Protein AF-A0A2N3PI92-F1 (afdb_monomer_lite)

Secondary structure (DSSP, 8-state):
-HHHHHTT--PPPGGGGGSS-EEEEESS-HHHHHHHHTT--S---EEEE-SS---TT--EEE---TT-HHHHHHHHHHHHHHT-TT---HHHHHHHHT--HHHHHHHHT--HHHHHHHHHHHHHH-EEEEE-SGGGGSTTHHHHHHHHHHHHHH-TTEEEEETT----------PPPPPP-PPPP--SEEEE--SS-SSSSEEEE-HHHHHHHT--TT-EEEEEETTS-EEEEEEEE-TT--TTEEEEE--GGGGTT--SEEEEEEEE--

Organism: NCBI:txid157268

Radius of gyration: 18.83 Å; chains: 1; bounding box: 45×41×54 Å

Sequence (270 aa):
MQTFFKNGGIACEKNVLDMGQDILLFGGFVESFKGVLEKLESKSNVFLLSPLHFNPYNFTQFVYEVGSEEAVIALLAYGLSCSNQSIKDKALQEFVKMLDVGYLASECNFAEEELEEIVKGYVERGLVLVVGLDLATHKNASNIAKILALLSVTLRDLKIVFLNSEVNGIPLSREEIKPLGDLKSYDGLVVYVPKESKEINVLEVSQQFCKVSKMQDGAKVKVKLESNQEVLAQMRCNVMLKGMVGILWASREVLQNSFCYQLVSLSKVA

Foldseek 3Di:
DQLLQQQVADADDLVCVQVQAAEEEDQADPVLCCVSCVPHPHPHQYEYEECWLFDPPPHNYDHWAPLLSLLVLLLLLLLLVVLDPVQPDPLSVVSNVLDPNVVSCVRGVPHPVNSVVVSVSCNVGFYEYEHEPLLCQRPCSSLSSLSNSVCRVRPPSYHYHYSDDDDDHDYDDNDDRDRDDDGDHLPAAKEFEHQDFPDAQEKEAEPVLCVRLVHDQQFFKWKQWPVRQIGTHGYHHDHSTDDRYIYHRHHPVSCVSHRRMTRIHIDGDD

pLDDT: mean 90.87, std 8.95, range [47.75, 98.0]

Structure (mmCIF, N/CA/C/O backbone):
data_AF-A0A2N3PI92-F1
#
_entry.id   AF-A0A2N3PI92-F1
#
loop_
_atom_site.group_PDB
_atom_site.id
_atom_site.type_symbol
_atom_site.label_atom_id
_atom_site.label_alt_id
_atom_site.label_comp_id
_atom_site.label_asym_id
_atom_site.label_entity_id
_atom_site.label_seq_id
_atom_site.pdbx_PDB_ins_code
_atom_site.Cartn_x
_atom_site.Cartn_y
_atom_site.Cartn_z
_atom_site.occupancy
_atom_site.B_iso_or_equiv
_atom_site.auth_seq_id
_atom_site.auth_comp_id
_atom_site.auth_asym_id
_atom_site.auth_atom_id
_atom_site.pdbx_PDB_model_num
ATOM 1 N N . MET A 1 1 ? -7.665 0.825 -12.844 1.00 74.38 1 MET A N 1
ATOM 2 C CA . MET A 1 1 ? -7.348 -0.131 -13.936 1.00 74.38 1 MET A CA 1
ATOM 3 C C . MET A 1 1 ? -7.648 0.424 -15.325 1.00 74.38 1 MET A C 1
ATOM 5 O O . MET A 1 1 ? -6.759 0.376 -16.157 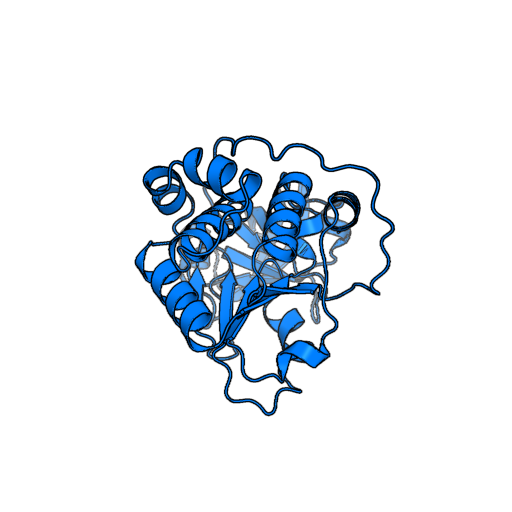1.00 74.38 1 MET A O 1
ATOM 9 N N . GLN A 1 2 ? -8.815 1.024 -15.600 1.00 85.00 2 GLN A N 1
ATOM 10 C CA . GLN A 1 2 ? -9.066 1.625 -16.927 1.00 85.00 2 GLN A CA 1
ATOM 11 C C . GLN A 1 2 ? -8.011 2.670 -17.332 1.00 85.00 2 GLN A C 1
ATOM 13 O O . GLN A 1 2 ? -7.512 2.623 -18.450 1.00 85.00 2 GLN A O 1
ATOM 18 N N . THR A 1 3 ? -7.619 3.567 -16.419 1.00 90.19 3 THR A N 1
ATOM 19 C CA . THR A 1 3 ? -6.553 4.553 -16.675 1.00 90.19 3 THR A CA 1
ATOM 20 C C . THR A 1 3 ? -5.225 3.897 -17.056 1.00 90.19 3 THR A C 1
ATOM 22 O O . THR A 1 3 ? -4.560 4.381 -17.962 1.00 90.19 3 THR A O 1
ATOM 25 N N . PHE A 1 4 ? -4.866 2.773 -16.430 1.00 92.62 4 PHE A N 1
ATOM 26 C CA . PHE A 1 4 ? -3.637 2.035 -16.740 1.00 92.62 4 PHE A CA 1
ATOM 27 C C . PHE A 1 4 ? -3.628 1.582 -18.208 1.00 92.62 4 PHE A C 1
ATOM 29 O O . PHE A 1 4 ? -2.714 1.922 -18.955 1.00 92.62 4 PHE A O 1
ATOM 36 N N . PHE A 1 5 ? -4.697 0.916 -18.659 1.00 90.19 5 PHE A N 1
ATOM 37 C CA . PHE A 1 5 ? -4.805 0.446 -20.044 1.00 90.19 5 PHE A CA 1
ATOM 38 C C . PHE A 1 5 ? -4.942 1.591 -21.057 1.00 90.19 5 PHE A C 1
ATOM 40 O O . PHE A 1 5 ? -4.335 1.537 -22.123 1.00 90.19 5 PHE A O 1
ATOM 47 N N . LYS A 1 6 ? -5.675 2.664 -20.721 1.00 89.69 6 LYS A N 1
ATOM 48 C CA . LYS A 1 6 ? -5.775 3.866 -21.574 1.00 89.69 6 LYS A CA 1
ATOM 49 C C . LYS A 1 6 ? -4.404 4.478 -21.877 1.00 89.69 6 LYS A C 1
ATOM 51 O O . LYS A 1 6 ? -4.187 4.941 -22.993 1.00 89.69 6 LYS A O 1
ATOM 56 N N . ASN A 1 7 ? -3.487 4.400 -20.912 1.00 90.75 7 ASN A N 1
ATOM 57 C CA . ASN A 1 7 ? -2.108 4.880 -21.014 1.00 90.75 7 ASN A CA 1
ATOM 58 C C . ASN A 1 7 ? -1.138 3.850 -21.626 1.00 90.75 7 ASN A C 1
ATOM 60 O O . ASN A 1 7 ? 0.074 4.052 -21.603 1.00 90.75 7 ASN A O 1
ATOM 64 N N . GLY A 1 8 ? -1.660 2.763 -22.204 1.00 90.06 8 GLY A N 1
ATOM 65 C CA . GLY A 1 8 ? -0.870 1.730 -22.873 1.00 90.06 8 GLY A CA 1
ATOM 66 C C . GLY A 1 8 ? -0.207 0.733 -21.927 1.00 90.06 8 GLY A C 1
ATOM 67 O O . GLY A 1 8 ? 0.701 0.028 -22.354 1.00 90.06 8 GLY A O 1
ATOM 68 N N . GLY A 1 9 ? -0.632 0.679 -20.663 1.00 91.81 9 GLY A N 1
ATOM 69 C CA . GLY A 1 9 ? -0.096 -0.263 -19.691 1.00 91.81 9 GLY A CA 1
ATOM 70 C C . GLY A 1 9 ? -0.316 -1.721 -20.104 1.00 91.81 9 GLY A C 1
ATOM 71 O O . GLY A 1 9 ? -1.358 -2.075 -20.662 1.00 91.81 9 GLY A O 1
ATOM 72 N N . ILE A 1 10 ? 0.667 -2.564 -19.795 1.00 91.75 10 ILE A N 1
ATOM 73 C CA . ILE A 1 10 ? 0.687 -3.990 -20.126 1.00 91.75 10 ILE A CA 1
ATOM 74 C C . ILE A 1 10 ? 0.505 -4.790 -18.836 1.00 91.75 10 ILE A C 1
ATOM 76 O O . ILE A 1 10 ? 1.352 -4.753 -17.947 1.00 91.75 10 ILE A O 1
ATOM 80 N N . ALA A 1 11 ? -0.613 -5.507 -18.728 1.00 92.12 11 ALA A N 1
ATOM 81 C CA . ALA A 1 11 ? -0.860 -6.431 -17.625 1.00 92.12 11 ALA A CA 1
ATOM 82 C C . ALA A 1 11 ? -0.574 -7.870 -18.065 1.00 92.12 11 ALA A C 1
ATOM 84 O O . ALA A 1 11 ? -0.902 -8.260 -19.186 1.00 92.12 11 ALA A O 1
ATOM 85 N N . CYS A 1 12 ? 0.006 -8.656 -17.168 1.00 91.75 12 CYS A N 1
ATOM 86 C CA . CYS A 1 12 ? 0.257 -10.076 -17.349 1.00 91.75 12 CYS A CA 1
ATOM 87 C C . CYS A 1 12 ? -0.838 -10.920 -16.692 1.00 91.75 12 CYS A C 1
ATOM 89 O O . CYS A 1 12 ? -1.491 -10.507 -15.729 1.00 91.75 12 CYS A O 1
ATOM 91 N N . GLU A 1 13 ? -0.997 -12.140 -17.194 1.00 89.31 13 GLU A N 1
ATOM 92 C CA . GLU A 1 13 ? -1.799 -13.166 -16.537 1.00 89.31 13 GLU A CA 1
ATOM 93 C C . GLU A 1 13 ? -1.085 -13.721 -15.296 1.00 89.31 13 GLU A C 1
ATOM 95 O O . GLU A 1 13 ? 0.125 -13.582 -15.127 1.00 89.31 13 GLU A O 1
ATOM 100 N N . LYS A 1 14 ? -1.838 -14.382 -14.410 1.00 87.88 14 LYS A N 1
ATOM 101 C CA . LYS A 1 14 ? -1.325 -14.895 -13.126 1.00 87.88 14 LYS A CA 1
ATOM 102 C C . LYS A 1 14 ? -0.290 -16.019 -13.275 1.00 87.88 14 LYS A C 1
ATOM 104 O O . LYS A 1 14 ? 0.453 -16.274 -12.337 1.00 87.88 14 LYS A O 1
ATOM 109 N N . ASN A 1 15 ? -0.210 -16.676 -14.431 1.00 84.38 15 ASN A N 1
ATOM 110 C CA . ASN A 1 15 ? 0.772 -17.734 -14.698 1.00 84.38 15 ASN A CA 1
ATOM 111 C C . ASN A 1 15 ? 2.231 -17.255 -14.603 1.00 84.38 15 ASN A C 1
ATOM 113 O O . ASN A 1 15 ? 3.119 -18.063 -14.356 1.00 84.38 15 ASN A O 1
ATOM 117 N N . VAL A 1 16 ? 2.493 -15.953 -14.760 1.00 86.69 16 VAL A N 1
ATOM 118 C CA . VAL A 1 16 ? 3.855 -15.409 -14.665 1.00 86.69 16 VAL A CA 1
ATOM 119 C C . VAL A 1 16 ? 4.436 -15.458 -13.252 1.00 86.69 16 VAL A C 1
ATOM 121 O O . VAL A 1 16 ? 5.638 -15.277 -13.093 1.00 86.69 16 VAL A O 1
ATOM 124 N N . LEU A 1 17 ? 3.602 -15.690 -12.235 1.00 85.94 17 LEU A N 1
ATOM 125 C CA . LEU A 1 17 ? 4.031 -15.723 -10.840 1.00 85.94 17 LEU A CA 1
ATOM 126 C C . LEU A 1 17 ? 4.917 -16.930 -10.516 1.00 85.94 17 LEU A C 1
ATOM 128 O O . LEU A 1 17 ? 5.757 -16.830 -9.633 1.00 85.94 17 LEU A O 1
ATOM 132 N N . ASP A 1 18 ? 4.773 -18.033 -11.251 1.00 82.31 18 ASP A N 1
ATOM 133 C CA . ASP A 1 18 ? 5.538 -19.270 -11.028 1.00 82.31 18 ASP A CA 1
ATOM 134 C C . ASP A 1 18 ? 6.835 -19.321 -11.865 1.00 82.31 18 ASP A C 1
ATOM 136 O O . ASP A 1 18 ? 7.479 -20.353 -12.024 1.00 82.31 18 ASP A O 1
ATOM 140 N N . MET A 1 19 ? 7.246 -18.181 -12.434 1.00 84.62 19 MET A N 1
ATOM 141 C CA . MET A 1 19 ? 8.449 -18.072 -13.270 1.00 84.62 19 MET A CA 1
ATOM 142 C C . MET A 1 19 ? 9.742 -17.850 -12.465 1.00 84.62 19 MET A C 1
ATOM 144 O O . MET A 1 19 ? 10.774 -17.530 -13.052 1.00 84.62 19 MET A O 1
ATOM 148 N N . GLY A 1 20 ? 9.705 -17.991 -11.134 1.00 86.00 20 GLY A N 1
ATOM 149 C CA . GLY A 1 20 ? 10.883 -17.885 -10.258 1.00 86.00 20 GLY A CA 1
ATOM 150 C C . GLY A 1 20 ? 11.406 -16.465 -10.009 1.00 86.00 20 GLY A C 1
ATOM 151 O O . GLY A 1 20 ? 12.486 -16.307 -9.443 1.00 86.00 20 GLY A O 1
ATOM 152 N N . GLN A 1 21 ? 10.655 -15.443 -10.420 1.00 93.25 21 GLN A N 1
ATOM 153 C CA . GLN A 1 21 ? 10.936 -14.037 -10.117 1.00 93.25 21 GLN A CA 1
ATOM 154 C C . GLN A 1 21 ? 10.500 -13.705 -8.686 1.00 93.25 21 GLN A C 1
ATOM 156 O O . GLN A 1 21 ? 9.625 -14.384 -8.140 1.00 93.25 21 GLN A O 1
ATOM 161 N N . ASP A 1 22 ? 11.051 -12.645 -8.097 1.00 95.19 22 ASP A N 1
ATOM 162 C CA . ASP A 1 22 ? 10.563 -12.163 -6.802 1.00 95.19 22 ASP A CA 1
ATOM 163 C C . ASP A 1 22 ? 9.175 -11.515 -6.972 1.00 95.19 22 ASP A C 1
ATOM 165 O O . ASP A 1 22 ? 8.812 -11.039 -8.053 1.00 95.19 22 ASP A O 1
ATOM 169 N N . ILE A 1 23 ? 8.365 -11.527 -5.915 1.00 96.00 23 ILE A N 1
ATOM 170 C CA . ILE A 1 23 ? 6.969 -11.084 -5.951 1.00 96.00 23 ILE A CA 1
ATOM 171 C C . ILE A 1 23 ? 6.785 -9.914 -4.994 1.00 96.00 23 ILE A C 1
ATOM 173 O O . ILE A 1 23 ? 7.138 -10.003 -3.823 1.00 96.00 23 ILE A O 1
ATOM 177 N N . LEU A 1 24 ? 6.177 -8.837 -5.483 1.00 97.44 24 LEU A N 1
ATOM 178 C CA . LEU A 1 24 ? 5.826 -7.658 -4.700 1.00 97.44 24 LEU A CA 1
ATOM 179 C C . LEU A 1 24 ? 4.307 -7.515 -4.637 1.00 97.44 24 LEU A C 1
ATOM 181 O O . LEU A 1 24 ? 3.653 -7.355 -5.665 1.00 97.44 24 LEU A O 1
ATOM 185 N N . LEU A 1 25 ? 3.738 -7.563 -3.438 1.00 96.81 25 LEU A N 1
ATOM 186 C CA . LEU A 1 25 ? 2.307 -7.391 -3.196 1.00 96.81 25 LEU A CA 1
ATOM 187 C C . LEU A 1 25 ? 2.030 -5.946 -2.790 1.00 96.81 25 LEU A C 1
ATOM 189 O O . LEU A 1 25 ? 2.670 -5.439 -1.870 1.00 96.81 25 LEU A O 1
ATOM 193 N N . PHE A 1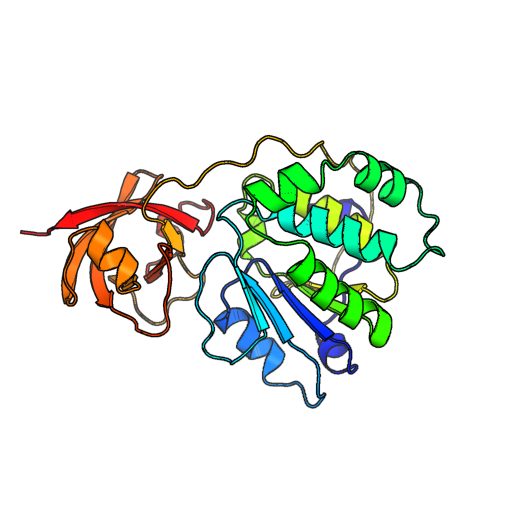 26 ? 1.066 -5.293 -3.441 1.00 96.81 26 PHE A N 1
ATOM 194 C CA . PHE A 1 26 ? 0.792 -3.877 -3.199 1.00 96.81 26 PHE A CA 1
ATOM 195 C C . PHE A 1 26 ? -0.690 -3.521 -3.345 1.00 96.81 26 PHE A C 1
ATOM 197 O O . PHE A 1 26 ? -1.348 -3.934 -4.301 1.00 96.81 26 PHE A O 1
ATOM 204 N N . GLY A 1 27 ? -1.220 -2.704 -2.428 1.00 93.19 27 GLY A N 1
ATOM 205 C CA . GLY A 1 27 ? -2.530 -2.067 -2.594 1.00 93.19 27 GLY A CA 1
ATOM 206 C C . GLY A 1 27 ? -3.744 -2.996 -2.464 1.00 93.19 27 GLY A C 1
ATOM 207 O O . GLY A 1 27 ? -4.738 -2.835 -3.179 1.00 93.19 27 GLY A O 1
ATOM 208 N N . GLY A 1 28 ? -3.660 -3.993 -1.583 1.00 92.00 28 GLY A N 1
ATOM 209 C CA . GLY A 1 28 ? -4.742 -4.928 -1.275 1.00 92.00 28 GLY A CA 1
ATOM 210 C C . GLY A 1 28 ? -4.573 -5.576 0.098 1.00 92.00 28 GLY A C 1
ATOM 211 O O . GLY A 1 28 ? -3.523 -5.444 0.725 1.00 92.00 28 GLY A O 1
ATOM 212 N N . PHE A 1 29 ? -5.594 -6.307 0.549 1.00 93.25 29 PHE A N 1
ATOM 213 C CA . PHE A 1 29 ? -5.509 -7.094 1.779 1.00 93.25 29 PHE A CA 1
ATOM 214 C C . PHE A 1 29 ? -4.603 -8.315 1.603 1.00 93.25 29 PHE A C 1
ATOM 216 O O . PHE A 1 29 ? -4.682 -8.994 0.575 1.00 93.25 29 PHE A O 1
ATOM 223 N N . VAL A 1 30 ? -3.800 -8.650 2.616 1.00 92.06 30 VAL A N 1
ATOM 224 C CA . VAL A 1 30 ? -2.816 -9.740 2.519 1.00 92.06 30 VAL A CA 1
ATOM 225 C C . VAL A 1 30 ? -3.467 -11.096 2.193 1.00 92.06 30 VAL A C 1
ATOM 227 O O . VAL A 1 30 ? -2.992 -11.831 1.326 1.00 92.06 30 VAL A O 1
ATOM 230 N N . GLU A 1 31 ? -4.633 -11.387 2.766 1.00 90.06 31 GLU A N 1
ATOM 231 C CA . GLU A 1 31 ? -5.443 -12.576 2.479 1.00 90.06 31 GLU A CA 1
ATOM 232 C C . GLU A 1 31 ? -5.914 -12.643 1.024 1.00 90.06 31 GLU A C 1
ATOM 234 O O . GLU A 1 31 ? -6.063 -13.736 0.478 1.00 90.06 31 GLU A O 1
ATOM 239 N N . SER A 1 32 ? -6.144 -11.494 0.380 1.00 88.88 32 SER A N 1
ATOM 240 C CA . SER A 1 32 ? -6.588 -11.452 -1.020 1.00 88.88 32 SER A CA 1
ATOM 241 C C . SER A 1 32 ? -5.487 -11.905 -1.981 1.00 88.88 32 SER A C 1
ATOM 243 O O . SER A 1 32 ? -5.783 -12.429 -3.054 1.00 88.88 32 SER A O 1
ATOM 245 N N . PHE A 1 33 ? -4.217 -11.749 -1.596 1.00 89.31 33 PHE A N 1
ATOM 246 C CA . PHE A 1 33 ? -3.087 -12.269 -2.366 1.00 89.31 33 PHE A CA 1
ATOM 247 C C . PHE A 1 33 ? -2.866 -13.762 -2.128 1.00 89.31 33 PHE A C 1
ATOM 249 O O . PHE A 1 33 ? -2.381 -14.456 -3.021 1.00 89.31 33 PHE A O 1
ATOM 256 N N . LYS A 1 34 ? -3.270 -14.284 -0.964 1.00 81.06 34 LYS A N 1
ATOM 257 C CA . LYS A 1 34 ? -3.044 -15.680 -0.576 1.00 81.06 34 LYS A CA 1
ATOM 258 C C . LYS A 1 34 ? -3.523 -16.671 -1.639 1.00 81.06 34 LYS A C 1
ATOM 260 O O . LYS A 1 34 ? -2.753 -17.524 -2.060 1.00 81.06 34 LYS A O 1
ATOM 265 N N . GLY A 1 35 ? -4.748 -16.510 -2.146 1.00 75.88 35 GLY A N 1
ATOM 266 C CA . GLY A 1 35 ? -5.308 -17.421 -3.156 1.00 75.88 35 GLY A CA 1
ATOM 267 C C . GLY A 1 35 ? -4.564 -17.411 -4.500 1.00 75.88 35 GLY A C 1
ATOM 268 O O . GLY A 1 35 ? -4.704 -18.338 -5.297 1.00 75.88 35 GLY A O 1
ATOM 269 N N . VAL A 1 36 ? -3.772 -16.366 -4.759 1.00 79.19 36 VAL A N 1
ATOM 270 C CA . VAL A 1 36 ? -2.905 -16.258 -5.936 1.00 79.19 36 VAL A CA 1
ATOM 271 C C . VAL A 1 36 ? -1.524 -16.873 -5.668 1.00 79.19 36 VAL A C 1
ATOM 273 O O . VAL A 1 36 ? -0.956 -17.472 -6.575 1.00 79.19 36 VAL A O 1
ATOM 276 N N . LEU A 1 37 ? -1.022 -16.788 -4.432 1.00 83.94 37 LEU A N 1
ATOM 277 C CA . LEU A 1 37 ? 0.294 -17.301 -4.033 1.00 83.94 37 LEU A CA 1
ATOM 278 C C . LEU A 1 37 ? 0.305 -18.781 -3.620 1.00 83.94 37 LEU A C 1
ATOM 280 O O . LEU A 1 37 ? 1.326 -19.438 -3.762 1.00 83.94 37 LEU A O 1
ATOM 284 N N . GLU A 1 38 ? -0.813 -19.335 -3.140 1.00 76.88 38 GLU A N 1
ATOM 285 C CA . GLU A 1 38 ? -0.917 -20.746 -2.707 1.00 76.88 38 GLU A CA 1
ATOM 286 C C . GLU A 1 38 ? -0.588 -21.764 -3.810 1.00 76.88 38 GLU A C 1
ATOM 288 O O . GLU A 1 38 ? -0.367 -22.936 -3.521 1.00 76.88 38 GLU A O 1
ATOM 293 N N . LYS A 1 39 ? -0.582 -21.326 -5.070 1.00 69.12 39 LYS A N 1
ATOM 294 C CA . LYS A 1 39 ? -0.343 -22.165 -6.248 1.00 69.12 39 LYS A CA 1
ATOM 295 C C . LYS A 1 39 ? 1.097 -22.107 -6.758 1.00 69.12 39 LYS A C 1
ATOM 297 O O . LYS A 1 39 ? 1.360 -22.667 -7.814 1.00 69.12 39 LYS A O 1
ATOM 302 N N . LEU A 1 40 ? 1.984 -21.394 -6.065 1.00 74.56 40 LEU A N 1
ATOM 303 C CA . LEU A 1 40 ? 3.372 -21.241 -6.485 1.00 74.56 40 LEU A CA 1
ATOM 304 C C . LEU A 1 40 ? 4.204 -22.429 -6.022 1.00 74.56 40 LEU A C 1
ATOM 306 O O . LEU A 1 40 ? 4.215 -22.770 -4.839 1.00 74.56 40 LEU A O 1
ATOM 310 N N . GLU A 1 41 ? 4.917 -23.033 -6.964 1.00 66.25 41 GLU A N 1
ATOM 311 C CA . GLU A 1 41 ? 5.900 -24.080 -6.700 1.00 66.25 41 GLU A CA 1
ATOM 312 C C . GLU A 1 41 ? 7.313 -23.477 -6.595 1.00 66.25 41 GLU A C 1
ATOM 314 O O . GLU A 1 41 ? 8.198 -24.047 -5.946 1.00 66.25 41 GLU A O 1
ATOM 319 N N . SER A 1 42 ? 7.534 -22.296 -7.190 1.00 67.69 42 SER A N 1
ATOM 320 C CA . SER A 1 42 ? 8.821 -21.600 -7.180 1.00 67.69 42 SER A CA 1
ATOM 321 C C . SER A 1 42 ? 9.206 -21.005 -5.816 1.00 67.69 42 SER A C 1
ATOM 323 O O . SER A 1 42 ? 8.390 -20.447 -5.082 1.00 67.69 42 SER A O 1
ATOM 325 N N . LYS A 1 43 ? 10.508 -21.044 -5.491 1.00 74.50 43 LYS A N 1
ATOM 326 C CA . LYS A 1 43 ? 11.101 -20.382 -4.310 1.00 74.50 43 LYS A CA 1
ATOM 327 C C . LYS A 1 43 ? 11.296 -18.877 -4.537 1.00 74.50 43 LYS A C 1
ATOM 329 O O . LYS A 1 43 ? 12.423 -18.388 -4.513 1.00 74.50 43 LYS A O 1
ATOM 334 N N . SER A 1 44 ? 10.213 -18.162 -4.801 1.00 83.69 44 SER A N 1
ATOM 335 C CA . SER A 1 44 ? 10.236 -16.706 -4.948 1.00 83.69 44 SER A CA 1
ATOM 336 C C . SER A 1 44 ? 10.292 -16.026 -3.582 1.00 83.69 44 SER A C 1
ATOM 338 O O . SER A 1 44 ? 9.589 -16.448 -2.660 1.00 83.69 44 SER A O 1
ATOM 340 N N . ASN A 1 45 ? 11.073 -14.949 -3.443 1.00 92.12 45 ASN A N 1
ATOM 341 C CA . ASN A 1 45 ? 10.886 -14.067 -2.292 1.00 92.12 45 ASN A CA 1
ATOM 342 C C . ASN A 1 45 ? 9.572 -13.308 -2.467 1.00 92.12 45 ASN A C 1
ATOM 344 O O . ASN A 1 45 ? 9.241 -12.879 -3.574 1.00 92.12 45 ASN A O 1
ATOM 348 N N . VAL A 1 46 ? 8.832 -13.139 -1.373 1.00 94.56 46 VAL A N 1
ATOM 349 C CA . VAL A 1 46 ? 7.567 -12.405 -1.375 1.00 94.56 46 VAL A CA 1
ATOM 350 C C . VAL A 1 46 ? 7.696 -11.204 -0.455 1.00 94.56 46 VAL A C 1
ATOM 352 O O . VAL A 1 46 ? 7.870 -11.347 0.757 1.00 94.56 46 VAL A O 1
ATOM 355 N N . PHE A 1 47 ? 7.577 -10.028 -1.056 1.00 96.69 47 PHE A N 1
ATOM 356 C CA . PHE A 1 47 ? 7.543 -8.740 -0.390 1.00 96.69 47 PHE A CA 1
ATOM 357 C C . PHE A 1 47 ? 6.096 -8.258 -0.267 1.00 96.69 47 PHE A C 1
ATOM 359 O O . PHE A 1 47 ? 5.319 -8.339 -1.221 1.00 96.69 47 PHE A O 1
ATOM 366 N N . LEU A 1 48 ? 5.730 -7.725 0.895 1.00 96.94 48 LEU A N 1
ATOM 367 C CA . LEU A 1 48 ? 4.428 -7.120 1.159 1.00 96.94 48 LEU A CA 1
ATOM 368 C C . LEU A 1 48 ? 4.606 -5.632 1.460 1.00 96.94 48 LEU A C 1
ATOM 370 O O . LEU A 1 48 ? 5.124 -5.279 2.515 1.00 96.94 48 LEU A O 1
ATOM 374 N N . LEU A 1 49 ? 4.116 -4.774 0.566 1.00 97.50 49 LEU A N 1
ATOM 375 C CA . LEU A 1 49 ? 3.972 -3.341 0.814 1.00 97.50 49 LEU A CA 1
ATOM 376 C C . LEU A 1 49 ? 2.555 -3.072 1.311 1.00 97.50 49 LEU A C 1
ATOM 378 O O . LEU A 1 49 ? 1.587 -3.196 0.554 1.00 97.50 49 LEU A O 1
ATOM 382 N N . SER A 1 50 ? 2.425 -2.705 2.585 1.00 96.38 50 SER A N 1
ATOM 383 C CA . SER A 1 50 ? 1.120 -2.440 3.198 1.00 96.38 50 SER A CA 1
ATOM 384 C C . SER A 1 50 ? 1.229 -1.481 4.390 1.00 96.38 50 SER A C 1
ATOM 386 O O . SER A 1 50 ? 2.050 -1.745 5.269 1.00 96.38 50 SER A O 1
ATOM 388 N N . PRO A 1 51 ? 0.348 -0.465 4.512 1.00 96.25 51 PRO A N 1
ATOM 389 C CA . PRO A 1 51 ? 0.244 0.361 5.717 1.00 96.25 51 PRO A CA 1
ATOM 390 C C . PRO A 1 51 ? -0.220 -0.428 6.939 1.00 96.25 51 PRO A C 1
ATOM 392 O O . PRO A 1 51 ? 0.121 -0.128 8.082 1.00 96.25 51 PRO A O 1
ATOM 395 N N . LEU A 1 52 ? -1.034 -1.460 6.710 1.00 96.69 52 LEU A N 1
ATOM 396 C CA . LEU A 1 52 ? -1.481 -2.353 7.761 1.00 96.69 52 LEU A CA 1
ATOM 397 C C . LEU A 1 52 ? -0.333 -3.294 8.139 1.00 96.69 52 LEU A C 1
ATOM 399 O O . LEU A 1 52 ? -0.010 -4.206 7.374 1.00 96.69 52 LEU A O 1
ATOM 403 N N . HIS A 1 53 ? 0.238 -3.114 9.333 1.00 96.31 53 HIS A N 1
ATOM 404 C CA . HIS A 1 53 ? 1.252 -4.009 9.901 1.00 96.31 53 HIS A CA 1
ATOM 405 C C . HIS A 1 53 ? 0.605 -5.320 10.378 1.00 96.31 53 HIS A C 1
ATOM 407 O O . HIS A 1 53 ? 0.385 -5.547 11.572 1.00 96.31 53 HIS A O 1
ATOM 413 N N . PHE A 1 54 ? 0.275 -6.163 9.403 1.00 95.56 54 PHE A N 1
ATOM 414 C CA . PHE A 1 54 ? -0.359 -7.459 9.554 1.00 95.56 54 PHE A CA 1
ATOM 415 C C . PHE A 1 54 ? 0.159 -8.415 8.480 1.00 95.56 54 PHE A C 1
ATOM 417 O O . PHE A 1 54 ? -0.045 -8.193 7.286 1.00 95.56 54 PHE A O 1
ATOM 424 N N . ASN A 1 55 ? 0.811 -9.491 8.909 1.00 93.19 55 ASN A N 1
ATOM 425 C CA . ASN A 1 55 ? 1.414 -10.457 8.002 1.00 93.19 55 ASN A CA 1
ATOM 426 C C . ASN A 1 55 ? 1.348 -11.870 8.598 1.00 93.19 55 ASN A C 1
ATOM 428 O O . ASN A 1 55 ? 2.258 -12.289 9.316 1.00 93.19 55 ASN A O 1
ATOM 432 N N . PRO A 1 56 ? 0.273 -12.619 8.310 1.00 91.38 56 PRO A N 1
ATOM 433 C CA . PRO A 1 56 ? 0.111 -13.985 8.794 1.00 91.38 56 PRO A CA 1
ATOM 434 C C . PRO A 1 56 ? 0.889 -15.028 7.967 1.00 91.38 56 PRO A C 1
ATOM 436 O O . PRO A 1 56 ? 0.829 -16.212 8.294 1.00 91.38 56 PRO A O 1
ATOM 439 N N . TYR A 1 57 ? 1.595 -14.630 6.898 1.00 89.44 57 TYR A N 1
ATOM 440 C CA . TYR A 1 57 ? 2.211 -15.548 5.923 1.00 89.44 57 TYR A CA 1
ATOM 441 C C . TYR A 1 57 ? 3.742 -15.476 5.865 1.00 89.44 57 TYR A C 1
ATOM 443 O O . TYR A 1 57 ? 4.347 -16.067 4.975 1.00 89.44 57 TYR A O 1
ATOM 451 N N . ASN A 1 58 ? 4.373 -14.801 6.832 1.00 84.88 58 ASN A N 1
ATOM 452 C CA . ASN A 1 58 ? 5.830 -14.679 6.950 1.00 84.88 58 ASN A CA 1
ATOM 453 C C . ASN A 1 58 ? 6.513 -14.114 5.686 1.00 84.88 58 ASN A C 1
ATOM 455 O O . ASN A 1 58 ? 7.627 -14.503 5.344 1.00 84.88 58 ASN A O 1
ATOM 459 N N . PHE A 1 59 ? 5.836 -13.205 4.980 1.00 93.19 59 PHE A N 1
ATOM 460 C CA . PHE A 1 59 ? 6.445 -12.416 3.904 1.00 93.19 59 PHE A CA 1
ATOM 461 C C . PHE A 1 59 ? 7.439 -11.397 4.476 1.00 93.19 59 PHE A C 1
ATOM 463 O O . PHE A 1 59 ? 7.328 -11.023 5.646 1.00 93.19 59 PHE A O 1
ATOM 470 N N . THR A 1 60 ? 8.356 -10.879 3.664 1.00 95.88 60 THR A N 1
ATOM 471 C CA . THR A 1 60 ? 9.105 -9.678 4.054 1.00 95.88 60 THR A CA 1
ATOM 472 C C . THR A 1 60 ? 8.164 -8.486 3.918 1.00 95.88 60 THR A C 1
ATOM 474 O O . THR A 1 60 ? 7.768 -8.130 2.810 1.00 95.88 60 THR A O 1
ATOM 477 N N . GLN A 1 61 ? 7.724 -7.912 5.036 1.00 96.69 61 GLN A N 1
ATOM 478 C CA . GLN A 1 61 ? 6.786 -6.791 5.025 1.00 96.69 61 GLN A CA 1
ATOM 479 C C . GLN A 1 61 ? 7.520 -5.467 5.229 1.00 96.69 61 GLN A C 1
ATOM 481 O O . GLN A 1 61 ? 8.211 -5.316 6.234 1.00 96.69 61 GLN A O 1
ATOM 486 N N . PHE A 1 62 ? 7.254 -4.498 4.353 1.00 97.69 62 PHE A N 1
ATOM 487 C CA . PHE A 1 62 ? 7.610 -3.095 4.560 1.00 97.69 62 PHE A CA 1
ATOM 488 C C . PHE A 1 62 ? 6.334 -2.277 4.769 1.00 97.69 62 PHE A C 1
ATOM 490 O O . PHE A 1 62 ? 5.343 -2.427 4.039 1.00 97.69 62 PHE A O 1
ATOM 497 N N . VAL A 1 63 ? 6.335 -1.469 5.827 1.00 96.75 63 VAL A N 1
ATOM 498 C CA . VAL A 1 63 ? 5.156 -0.732 6.291 1.00 96.75 63 VAL A CA 1
ATOM 499 C C . VAL A 1 63 ? 5.352 0.743 6.007 1.00 96.75 63 VAL A C 1
ATOM 501 O O . VAL A 1 63 ? 6.277 1.347 6.533 1.00 96.75 63 VAL A O 1
ATOM 504 N N . TYR A 1 64 ? 4.436 1.309 5.231 1.00 96.44 64 TYR A N 1
ATOM 505 C CA . TYR A 1 64 ? 4.459 2.706 4.812 1.00 96.44 64 TYR A CA 1
ATOM 506 C C . TYR A 1 64 ? 3.230 3.466 5.343 1.00 96.44 64 TYR A C 1
ATOM 508 O O . TYR A 1 64 ? 2.269 2.865 5.827 1.00 96.44 64 TYR A O 1
ATOM 516 N N . GLU A 1 65 ? 3.241 4.792 5.257 1.00 95.75 65 GLU A N 1
ATOM 517 C CA . GLU A 1 65 ? 2.186 5.663 5.780 1.00 95.75 65 GLU A CA 1
ATOM 518 C C . GLU A 1 65 ? 0.872 5.514 4.997 1.00 95.75 65 GLU A C 1
ATOM 520 O O . GLU A 1 65 ? 0.847 5.409 3.767 1.00 95.75 65 GLU A O 1
ATOM 525 N N . VAL A 1 66 ? -0.262 5.534 5.692 1.00 96.06 66 VAL A N 1
ATOM 526 C CA . VAL A 1 66 ? -1.574 5.364 5.054 1.00 96.06 66 VAL A CA 1
ATOM 527 C C . VAL A 1 66 ? -1.825 6.478 4.031 1.00 96.06 66 VAL A C 1
ATOM 529 O O . VAL A 1 66 ? -1.641 7.655 4.318 1.00 96.06 66 VAL A O 1
ATOM 532 N N . GLY A 1 67 ? -2.304 6.131 2.832 1.00 94.81 67 GLY A N 1
ATOM 533 C CA . GLY A 1 67 ? -2.634 7.125 1.804 1.00 94.81 67 GLY A CA 1
ATOM 534 C C . GLY A 1 67 ? -1.431 7.633 1.000 1.00 94.81 67 GLY A C 1
ATOM 535 O O . GLY A 1 67 ? -1.587 8.535 0.168 1.00 94.81 67 GLY A O 1
ATOM 536 N N . SER A 1 68 ? -0.239 7.077 1.240 1.00 96.38 68 SER A N 1
ATOM 537 C CA . SER A 1 68 ? 0.996 7.404 0.521 1.00 96.38 68 SER A CA 1
ATOM 538 C C . SER A 1 68 ? 1.317 6.437 -0.629 1.00 96.38 68 SER A C 1
ATOM 540 O O . SER A 1 68 ? 2.413 6.466 -1.184 1.00 96.38 68 SER A O 1
ATOM 542 N N . GLU A 1 69 ? 0.345 5.630 -1.075 1.00 97.00 69 GLU A N 1
ATOM 543 C CA . GLU A 1 69 ? 0.492 4.645 -2.160 1.00 97.00 69 GLU A CA 1
ATOM 544 C C . GLU A 1 69 ? 1.125 5.228 -3.437 1.00 97.00 69 GLU A C 1
ATOM 546 O O . GLU A 1 69 ? 1.868 4.552 -4.147 1.00 97.00 69 GLU A O 1
ATOM 551 N N . GLU A 1 70 ? 0.821 6.487 -3.750 1.00 97.25 70 GLU A N 1
ATOM 552 C CA . GLU A 1 70 ? 1.405 7.194 -4.890 1.00 97.25 70 GLU A CA 1
ATOM 553 C C . GLU A 1 70 ? 2.902 7.484 -4.714 1.00 97.25 70 GLU A C 1
ATOM 555 O O . GLU A 1 70 ? 3.664 7.316 -5.666 1.00 97.25 70 GLU A O 1
ATOM 560 N N . ALA A 1 71 ? 3.333 7.873 -3.511 1.00 97.38 71 ALA A N 1
ATOM 561 C CA . ALA A 1 71 ? 4.748 8.064 -3.201 1.00 97.38 71 ALA A CA 1
ATOM 562 C C . ALA A 1 71 ? 5.499 6.735 -3.245 1.00 97.38 71 ALA A C 1
ATOM 564 O O . ALA A 1 71 ? 6.540 6.654 -3.887 1.00 97.38 71 ALA A O 1
ATOM 565 N N . VAL A 1 72 ? 4.928 5.674 -2.670 1.00 97.88 72 VAL A N 1
ATOM 566 C CA . VAL A 1 72 ? 5.527 4.332 -2.688 1.00 97.88 72 VAL A CA 1
ATOM 567 C C . VAL A 1 72 ? 5.769 3.847 -4.118 1.00 97.88 72 VAL A C 1
ATOM 569 O O . VAL A 1 72 ? 6.869 3.399 -4.441 1.00 97.88 72 VAL A O 1
ATOM 572 N N . ILE A 1 73 ? 4.785 3.975 -5.019 1.00 98.00 73 ILE A N 1
ATOM 573 C CA . ILE A 1 73 ? 4.981 3.544 -6.412 1.00 98.00 73 ILE A CA 1
ATOM 574 C C . ILE A 1 73 ? 5.950 4.455 -7.184 1.00 98.00 73 ILE A C 1
ATOM 576 O O . ILE A 1 73 ? 6.635 3.985 -8.092 1.00 98.00 73 ILE A O 1
ATOM 580 N N . ALA A 1 74 ? 6.043 5.739 -6.827 1.00 97.75 74 ALA A N 1
ATOM 581 C CA . ALA A 1 74 ? 7.015 6.663 -7.407 1.00 97.75 74 ALA A CA 1
ATOM 582 C C . ALA A 1 74 ? 8.451 6.363 -6.940 1.00 97.75 74 ALA A C 1
ATOM 584 O O . ALA A 1 74 ? 9.367 6.353 -7.759 1.00 97.75 74 ALA A O 1
ATOM 585 N N . LEU A 1 75 ? 8.645 6.039 -5.660 1.00 98.00 75 LEU A N 1
ATOM 586 C CA . LEU A 1 75 ? 9.926 5.578 -5.120 1.00 98.00 75 LEU A CA 1
ATOM 587 C C . LEU A 1 75 ? 10.339 4.243 -5.745 1.00 98.00 75 LEU A C 1
ATOM 589 O O . LEU A 1 75 ? 11.490 4.082 -6.147 1.00 98.00 75 LEU A O 1
ATOM 593 N N . LEU A 1 76 ? 9.391 3.321 -5.944 1.00 97.94 76 LEU A N 1
ATOM 594 C CA . LEU A 1 76 ? 9.653 2.093 -6.693 1.00 97.94 76 LEU A CA 1
ATOM 595 C C . LEU A 1 76 ? 10.079 2.400 -8.138 1.00 97.94 76 LEU A C 1
ATOM 597 O O . LEU A 1 76 ? 11.046 1.822 -8.630 1.00 97.94 76 LEU A O 1
ATOM 601 N N . ALA A 1 77 ? 9.404 3.336 -8.815 1.00 97.00 77 ALA A N 1
ATOM 602 C CA . ALA A 1 77 ? 9.794 3.774 -10.154 1.00 97.00 77 ALA A CA 1
ATOM 603 C C . ALA A 1 77 ? 11.226 4.326 -10.184 1.00 97.00 77 ALA A C 1
ATOM 605 O O . ALA A 1 77 ? 11.999 3.960 -11.070 1.00 97.00 77 ALA A O 1
ATOM 606 N N . TYR A 1 78 ? 11.587 5.155 -9.201 1.00 96.69 78 TYR A N 1
ATOM 607 C CA . TYR A 1 78 ? 12.942 5.667 -9.025 1.00 96.69 78 TYR A CA 1
ATOM 608 C C . TYR A 1 78 ? 13.953 4.523 -8.867 1.00 96.69 78 TYR A C 1
ATOM 610 O O . TYR A 1 78 ? 14.831 4.374 -9.720 1.00 96.69 78 TYR A O 1
ATOM 618 N N . GLY A 1 79 ? 13.785 3.664 -7.856 1.00 96.31 79 GLY A N 1
ATOM 619 C CA . GLY A 1 79 ? 14.734 2.590 -7.548 1.00 96.31 79 GLY A CA 1
ATOM 620 C C . GLY A 1 79 ? 14.941 1.615 -8.710 1.00 96.31 79 GLY A C 1
ATOM 621 O O . GLY A 1 79 ? 16.077 1.313 -9.083 1.00 96.31 79 GLY A O 1
ATOM 622 N N . LEU A 1 80 ? 13.852 1.175 -9.350 1.00 95.50 80 LEU A N 1
ATOM 623 C CA . LEU A 1 80 ? 13.921 0.263 -10.496 1.00 95.50 80 LEU A CA 1
ATOM 624 C C . LEU A 1 80 ? 14.522 0.920 -11.749 1.00 95.50 80 LEU A C 1
ATOM 626 O O . LEU A 1 80 ? 15.132 0.235 -12.568 1.00 95.50 80 LEU A O 1
ATOM 630 N N . SER A 1 81 ? 14.357 2.235 -11.925 1.00 93.31 81 SER A N 1
ATOM 631 C CA . SER A 1 81 ? 14.964 2.957 -13.051 1.00 93.31 81 SER A CA 1
ATOM 632 C C . SER A 1 81 ? 16.476 3.125 -12.886 1.00 93.31 81 SER A C 1
ATOM 634 O O . SER A 1 81 ? 17.226 2.964 -13.849 1.00 93.31 81 SER A O 1
ATOM 636 N N . CYS A 1 82 ? 16.933 3.392 -11.660 1.00 90.19 82 CYS A N 1
ATOM 637 C CA . CYS A 1 82 ? 18.343 3.594 -11.337 1.00 90.19 82 CYS A CA 1
ATOM 638 C C . CYS A 1 82 ? 19.156 2.294 -11.408 1.00 90.19 82 CYS A C 1
ATOM 640 O O . CYS A 1 82 ? 20.360 2.334 -11.667 1.00 90.19 82 CYS A O 1
ATOM 642 N N . SER A 1 83 ? 18.511 1.140 -11.223 1.00 87.31 83 SER A N 1
ATOM 643 C CA . SER A 1 83 ? 19.178 -0.164 -11.186 1.00 87.31 83 SER A CA 1
ATOM 644 C C . SER A 1 83 ? 19.608 -0.699 -12.556 1.00 87.31 83 SER A C 1
ATOM 646 O O . SER A 1 83 ? 20.438 -1.605 -12.630 1.00 87.31 83 SER A O 1
ATOM 648 N N . ASN A 1 84 ? 19.104 -0.125 -13.655 1.00 79.44 84 ASN A N 1
ATOM 649 C CA . ASN A 1 84 ? 19.474 -0.531 -15.008 1.00 79.44 84 ASN A CA 1
ATOM 650 C C . ASN A 1 84 ? 19.779 0.675 -15.911 1.00 79.44 84 ASN A C 1
ATOM 652 O O . ASN A 1 84 ? 18.905 1.248 -16.561 1.00 79.44 84 ASN A O 1
ATOM 656 N N . GLN A 1 85 ? 21.072 0.988 -16.039 1.00 72.75 85 GLN A N 1
ATOM 657 C CA . GLN A 1 85 ? 21.589 2.088 -16.870 1.00 72.75 85 GLN A CA 1
ATOM 658 C C . GLN A 1 85 ? 21.261 1.957 -18.371 1.00 72.75 85 GLN A C 1
ATOM 660 O O . GLN A 1 85 ? 21.437 2.909 -19.133 1.00 72.75 85 GLN A O 1
ATOM 665 N N . SER A 1 86 ? 20.780 0.793 -18.820 1.00 78.38 86 SER A N 1
ATOM 666 C CA . SER A 1 86 ? 20.359 0.578 -20.209 1.00 78.38 86 SER A CA 1
ATOM 667 C C . SER A 1 86 ? 18.970 1.150 -20.505 1.00 78.38 86 SER A C 1
ATOM 669 O O . SER A 1 86 ? 18.597 1.260 -21.676 1.00 78.38 86 SER A O 1
ATOM 671 N N . ILE A 1 87 ? 18.199 1.525 -19.478 1.00 82.19 87 ILE A N 1
ATOM 672 C CA . ILE A 1 87 ? 16.877 2.133 -19.638 1.00 82.19 87 ILE A CA 1
ATOM 673 C C . ILE A 1 87 ? 17.038 3.555 -20.191 1.00 82.19 87 ILE A C 1
ATOM 675 O O . ILE A 1 87 ? 17.507 4.470 -19.515 1.00 82.19 87 ILE A O 1
ATOM 679 N N . LYS A 1 88 ? 16.622 3.744 -21.448 1.00 82.19 88 LYS A N 1
ATOM 680 C CA . LYS A 1 88 ? 16.683 5.027 -22.177 1.00 82.19 88 LYS A CA 1
ATOM 681 C C . LYS A 1 88 ? 15.307 5.640 -22.454 1.00 82.19 88 LYS A C 1
ATOM 683 O O . LYS A 1 88 ? 15.195 6.514 -23.314 1.00 82.19 88 LYS A O 1
ATOM 688 N N . ASP A 1 89 ? 14.260 5.173 -21.775 1.00 91.06 89 ASP A N 1
ATOM 689 C CA . ASP A 1 89 ? 12.932 5.767 -21.924 1.00 91.06 89 ASP A CA 1
ATOM 690 C C . ASP A 1 89 ? 12.917 7.172 -21.314 1.00 91.06 89 ASP A C 1
ATOM 692 O O . ASP A 1 89 ? 13.163 7.358 -20.121 1.00 91.06 89 ASP A O 1
ATOM 696 N N . LYS A 1 90 ? 12.661 8.171 -22.162 1.00 90.94 90 LYS A N 1
ATOM 697 C CA . LYS A 1 90 ? 12.703 9.578 -21.759 1.00 90.94 90 LYS A CA 1
ATOM 698 C C . LYS A 1 90 ? 11.621 9.919 -20.742 1.00 90.94 90 LYS A C 1
ATOM 700 O O . LYS A 1 90 ? 11.907 10.675 -19.825 1.00 90.94 90 LYS A O 1
ATOM 705 N N . ALA A 1 91 ? 10.422 9.349 -20.873 1.00 92.00 91 ALA A N 1
ATOM 706 C CA . ALA A 1 91 ? 9.311 9.671 -19.986 1.00 92.00 91 ALA A CA 1
ATOM 707 C C . ALA A 1 91 ? 9.583 9.169 -18.563 1.00 92.00 91 ALA A C 1
ATOM 709 O O . ALA A 1 91 ? 9.348 9.900 -17.604 1.00 92.00 91 ALA A O 1
ATOM 710 N N . LEU A 1 92 ? 10.147 7.964 -18.415 1.00 93.56 92 LEU A N 1
ATOM 711 C CA . LEU A 1 92 ? 10.575 7.467 -17.106 1.00 93.56 92 LEU A CA 1
ATOM 712 C C . LEU A 1 92 ? 11.716 8.306 -16.523 1.00 93.56 92 LEU A C 1
ATOM 714 O O . LEU A 1 92 ? 11.652 8.681 -15.356 1.00 93.56 92 LEU A O 1
ATOM 718 N N . GLN A 1 93 ? 12.728 8.647 -17.325 1.00 92.94 93 GLN A N 1
ATOM 719 C CA . GLN A 1 93 ? 13.849 9.474 -16.863 1.00 92.94 93 GLN A CA 1
ATOM 720 C C . GLN A 1 93 ? 13.426 10.890 -16.453 1.00 92.94 93 GLN A C 1
ATOM 722 O O . GLN A 1 93 ? 13.981 11.441 -15.507 1.00 92.94 93 GLN A O 1
ATOM 727 N N . GLU A 1 94 ? 12.488 11.502 -17.171 1.00 93.06 94 GLU A N 1
ATOM 728 C CA . GLU A 1 94 ? 11.934 12.813 -16.823 1.00 93.06 94 GLU A CA 1
ATOM 729 C C . GLU A 1 94 ? 11.106 12.724 -15.543 1.00 93.06 94 GLU A C 1
ATOM 731 O O . GLU A 1 94 ? 11.336 13.509 -14.627 1.00 93.06 94 GLU A O 1
ATOM 736 N N . PHE A 1 95 ? 10.232 11.718 -15.430 1.00 94.62 95 PHE A N 1
ATOM 737 C CA . PHE A 1 95 ? 9.428 11.493 -14.232 1.00 94.62 95 PHE A CA 1
ATOM 738 C C . PHE A 1 95 ? 10.295 11.325 -12.978 1.00 94.62 95 PHE A C 1
ATOM 740 O O . PHE A 1 95 ? 10.098 12.044 -12.003 1.00 94.62 95 PHE A O 1
ATOM 747 N N . VAL A 1 96 ? 11.294 10.435 -13.005 1.00 94.38 96 VAL A N 1
ATOM 748 C CA . VAL A 1 96 ? 12.112 10.155 -11.811 1.00 94.38 96 VAL A CA 1
ATOM 749 C C . VAL A 1 96 ? 13.021 11.322 -11.412 1.00 94.38 96 VAL A C 1
ATOM 751 O O . VAL A 1 96 ? 13.324 11.473 -10.235 1.00 94.38 96 VAL A O 1
ATOM 754 N N . LYS A 1 97 ? 13.412 12.191 -12.356 1.00 93.25 97 LYS A N 1
ATOM 755 C CA . LYS A 1 97 ? 14.179 13.419 -12.067 1.00 93.25 97 LYS A CA 1
ATOM 756 C C . LYS A 1 97 ? 13.360 14.492 -11.356 1.00 93.25 97 LYS A C 1
ATOM 758 O O . LYS A 1 97 ? 13.945 15.393 -10.766 1.00 93.25 97 LYS A O 1
ATOM 763 N N . MET A 1 98 ? 12.034 14.432 -11.458 1.00 92.44 98 MET A N 1
ATOM 764 C CA . MET A 1 98 ? 11.133 15.369 -10.787 1.00 92.44 98 MET A CA 1
ATOM 765 C C . MET A 1 98 ? 10.821 14.959 -9.343 1.00 92.44 98 MET A C 1
ATOM 767 O O . MET A 1 98 ? 10.188 15.733 -8.629 1.00 92.44 98 MET A O 1
ATOM 771 N N . LEU A 1 99 ? 11.218 13.755 -8.920 1.00 94.75 99 LEU A N 1
ATOM 772 C CA . LEU A 1 99 ? 10.931 13.248 -7.583 1.00 94.75 99 LEU A CA 1
ATOM 773 C C . LEU A 1 99 ? 11.934 13.797 -6.568 1.00 94.75 99 LEU A C 1
ATOM 775 O O . LEU A 1 99 ? 13.145 13.661 -6.737 1.00 94.75 99 LEU A O 1
ATOM 779 N N . ASP A 1 100 ? 11.415 14.345 -5.473 1.00 94.50 100 ASP A N 1
ATOM 780 C CA . ASP A 1 100 ? 12.194 14.570 -4.259 1.00 94.50 100 ASP A CA 1
ATOM 781 C C . ASP A 1 100 ? 12.190 13.278 -3.432 1.00 94.50 100 ASP A C 1
ATOM 783 O O . ASP A 1 100 ? 11.283 13.021 -2.642 1.00 94.50 100 ASP A O 1
ATOM 787 N N . VAL A 1 101 ? 13.175 12.416 -3.687 1.00 94.38 101 VAL A N 1
ATOM 788 C CA . VAL A 1 101 ? 13.261 11.080 -3.075 1.00 94.38 101 VAL A CA 1
ATOM 789 C C . VAL A 1 101 ? 13.357 11.171 -1.553 1.00 94.38 101 VAL A C 1
ATOM 791 O O . VAL A 1 101 ? 12.650 10.437 -0.867 1.00 94.38 101 VAL A O 1
ATOM 794 N N . GLY A 1 102 ? 14.163 12.101 -1.032 1.00 94.31 102 GLY A N 1
ATOM 795 C CA . GLY A 1 102 ? 14.362 12.262 0.409 1.00 94.31 102 GLY A CA 1
ATOM 796 C C . GLY A 1 102 ? 13.088 12.717 1.117 1.00 94.31 102 GLY A C 1
ATOM 797 O O . GLY A 1 102 ? 12.722 12.155 2.149 1.00 94.31 102 GLY A O 1
ATOM 798 N N . TYR A 1 103 ? 12.372 13.684 0.534 1.00 94.38 103 TYR A N 1
ATOM 799 C CA . TYR A 1 103 ? 11.069 14.105 1.047 1.00 94.38 103 TYR A CA 1
ATOM 800 C C . TYR A 1 103 ? 10.050 12.960 1.015 1.00 94.38 103 TYR A C 1
ATOM 802 O O . TYR A 1 103 ? 9.421 12.665 2.030 1.00 94.38 103 TYR A O 1
ATOM 810 N N . LEU A 1 104 ? 9.909 12.276 -0.127 1.00 95.44 104 LEU A N 1
ATOM 811 C CA . LEU A 1 104 ? 8.925 11.204 -0.276 1.00 95.44 104 LEU A CA 1
ATOM 812 C C . LEU A 1 104 ? 9.205 10.038 0.673 1.00 95.44 104 LEU A C 1
ATOM 814 O O . LEU A 1 104 ? 8.278 9.590 1.339 1.00 95.44 104 LEU A O 1
ATOM 818 N N . ALA A 1 105 ? 10.453 9.571 0.764 1.00 95.12 105 ALA A N 1
ATOM 819 C CA . ALA A 1 105 ? 10.846 8.471 1.647 1.00 95.12 105 ALA A CA 1
ATOM 820 C C . ALA A 1 105 ? 10.559 8.799 3.120 1.00 95.12 105 ALA A C 1
ATOM 822 O O . ALA A 1 105 ? 10.005 7.970 3.843 1.00 95.12 105 ALA A O 1
ATOM 823 N N . SER A 1 106 ? 10.856 10.037 3.534 1.00 94.38 106 SER A N 1
ATOM 824 C CA . SER A 1 106 ? 10.567 10.530 4.883 1.00 94.38 106 SER A CA 1
ATOM 825 C C . SER A 1 106 ? 9.066 10.544 5.183 1.00 94.38 106 SER A C 1
ATOM 827 O O . SER A 1 106 ? 8.633 10.004 6.196 1.00 94.38 106 SER A O 1
ATOM 829 N N . GLU A 1 107 ? 8.256 11.142 4.310 1.00 92.81 107 GLU A N 1
ATOM 830 C CA . GLU A 1 107 ? 6.821 11.335 4.557 1.00 92.81 107 GLU A CA 1
ATOM 831 C C . GLU A 1 107 ? 5.989 10.058 4.390 1.00 92.81 107 GLU A C 1
ATOM 833 O O . GLU A 1 107 ? 4.995 9.870 5.086 1.00 92.81 107 GLU A O 1
ATOM 838 N N . CYS A 1 108 ? 6.367 9.165 3.470 1.00 94.44 108 CYS A N 1
ATOM 839 C CA . CYS A 1 108 ? 5.671 7.889 3.307 1.00 94.44 108 CYS A CA 1
ATOM 840 C C . CYS A 1 108 ? 6.195 6.796 4.243 1.00 94.44 108 CYS A C 1
ATOM 842 O O . CYS A 1 108 ? 5.651 5.696 4.230 1.00 94.44 108 CYS A O 1
ATOM 844 N N . ASN A 1 109 ? 7.216 7.081 5.058 1.00 95.06 109 ASN A N 1
ATOM 845 C CA . ASN A 1 109 ? 7.858 6.115 5.949 1.00 95.06 109 ASN A CA 1
ATOM 846 C C . ASN A 1 109 ? 8.244 4.815 5.215 1.00 95.06 109 ASN A C 1
ATOM 848 O O . ASN A 1 109 ? 7.990 3.718 5.704 1.00 95.06 109 ASN A O 1
ATOM 852 N N . PHE A 1 110 ? 8.806 4.950 4.015 1.00 95.94 110 PHE A N 1
ATOM 853 C CA . PHE A 1 110 ? 9.345 3.843 3.230 1.00 95.94 110 PHE A CA 1
ATOM 854 C C . PHE A 1 110 ? 10.811 4.148 2.949 1.00 95.94 110 PHE A C 1
ATOM 856 O O . PHE A 1 110 ? 11.129 5.078 2.203 1.00 95.94 110 PHE A O 1
ATOM 863 N N . ALA A 1 111 ? 11.691 3.420 3.628 1.00 91.38 111 ALA A N 1
ATOM 864 C CA . ALA A 1 111 ? 13.103 3.758 3.706 1.00 91.38 111 ALA A CA 1
ATOM 865 C C . ALA A 1 111 ? 13.864 3.356 2.434 1.00 91.38 111 ALA A C 1
ATOM 867 O O . ALA A 1 111 ? 13.466 2.442 1.704 1.00 91.38 111 ALA A O 1
ATOM 868 N N . GLU A 1 112 ? 14.996 4.018 2.180 1.00 91.6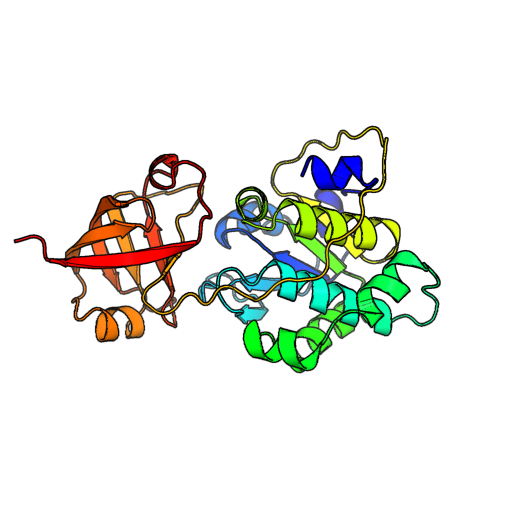2 112 GLU A N 1
ATOM 869 C CA . GLU A 1 112 ? 15.850 3.690 1.034 1.00 91.62 112 GLU A CA 1
ATOM 870 C C . GLU A 1 112 ? 16.366 2.246 1.121 1.00 91.62 112 GLU A C 1
ATOM 872 O O . GLU A 1 112 ? 16.399 1.557 0.107 1.00 91.62 112 GLU A O 1
ATOM 877 N N . GLU A 1 113 ? 16.655 1.736 2.321 1.00 94.88 113 GLU A N 1
ATOM 878 C CA . GLU A 1 113 ? 17.117 0.361 2.531 1.00 94.88 113 GLU A CA 1
ATOM 879 C C . GLU A 1 113 ? 16.052 -0.687 2.157 1.00 94.88 113 GLU A C 1
ATOM 881 O O . GLU A 1 113 ? 16.371 -1.733 1.587 1.00 94.88 113 GLU A O 1
ATOM 886 N N . GLU A 1 114 ? 14.775 -0.410 2.443 1.00 97.25 114 GLU A N 1
ATOM 887 C CA . GLU A 1 114 ? 13.655 -1.290 2.077 1.00 97.25 114 GLU A CA 1
ATOM 888 C C . GLU A 1 114 ? 13.459 -1.311 0.551 1.00 97.25 114 GLU A C 1
ATOM 890 O O . GLU A 1 114 ? 13.227 -2.363 -0.056 1.00 97.25 114 GLU A O 1
ATOM 895 N N . LEU A 1 115 ? 13.607 -0.147 -0.094 1.00 97.06 115 LEU A N 1
ATOM 896 C CA . LEU A 1 115 ? 13.600 -0.030 -1.550 1.00 97.06 115 LEU A CA 1
ATOM 897 C C . LEU A 1 115 ? 14.789 -0.772 -2.180 1.00 97.06 115 LEU A C 1
ATOM 899 O O . LEU A 1 115 ? 14.604 -1.487 -3.167 1.00 97.06 115 LEU A O 1
ATOM 903 N N . GLU A 1 116 ? 15.992 -0.637 -1.619 1.00 96.62 116 GLU A N 1
ATOM 904 C CA . GLU A 1 116 ? 17.199 -1.327 -2.081 1.00 96.62 116 GLU A CA 1
ATOM 905 C C . GLU A 1 116 ? 17.043 -2.852 -2.047 1.00 96.62 116 GLU A C 1
ATOM 907 O O . GLU A 1 116 ? 17.474 -3.530 -2.984 1.00 96.62 116 GLU A O 1
ATOM 912 N N . GLU A 1 117 ? 16.383 -3.405 -1.025 1.00 97.00 117 GLU A N 1
ATOM 913 C CA . GLU A 1 117 ? 16.125 -4.846 -0.932 1.00 97.00 117 GLU A CA 1
ATOM 914 C C . GLU A 1 117 ? 15.242 -5.346 -2.089 1.00 97.00 117 GLU A C 1
ATOM 916 O O . GLU A 1 117 ? 15.574 -6.338 -2.749 1.00 97.00 117 GLU A O 1
ATOM 921 N N . ILE A 1 118 ? 14.165 -4.618 -2.407 1.00 97.38 118 ILE A N 1
ATOM 922 C CA . ILE A 1 118 ? 13.291 -4.929 -3.551 1.00 97.38 118 ILE A CA 1
ATOM 923 C C . ILE A 1 118 ? 14.059 -4.792 -4.870 1.00 97.38 118 ILE A C 1
ATOM 925 O O . ILE A 1 118 ? 13.964 -5.655 -5.749 1.00 97.38 118 ILE A O 1
ATOM 929 N N . VAL A 1 119 ? 14.829 -3.712 -5.023 1.00 96.94 119 VAL A N 1
ATOM 930 C CA . VAL A 1 119 ? 15.612 -3.434 -6.234 1.00 96.94 119 VAL A CA 1
ATOM 931 C C . VAL A 1 119 ? 16.660 -4.517 -6.470 1.00 96.94 119 VAL A C 1
ATOM 933 O O . VAL A 1 119 ? 16.841 -4.953 -7.608 1.00 96.94 119 VAL A O 1
ATOM 936 N N . LYS A 1 120 ? 17.316 -5.003 -5.415 1.00 95.75 120 LYS A N 1
ATOM 937 C CA . LYS A 1 120 ? 18.267 -6.110 -5.506 1.00 95.75 120 LYS A CA 1
ATOM 938 C C . LYS A 1 120 ? 17.597 -7.377 -6.040 1.00 95.75 120 LYS A C 1
ATOM 940 O O . LYS A 1 120 ? 18.118 -7.982 -6.976 1.00 95.75 120 LYS A O 1
ATOM 945 N N . GLY A 1 121 ? 16.428 -7.741 -5.507 1.00 93.19 121 GLY A N 1
ATOM 946 C CA . GLY A 1 121 ? 15.641 -8.874 -6.008 1.00 93.19 121 GLY A CA 1
ATOM 947 C C . GLY A 1 121 ? 15.272 -8.721 -7.487 1.00 93.19 121 GLY A C 1
ATOM 948 O O . GLY A 1 121 ? 15.472 -9.642 -8.283 1.00 93.19 121 GLY A O 1
ATOM 949 N N . TYR A 1 122 ? 14.836 -7.521 -7.882 1.00 95.12 122 TYR A N 1
ATOM 950 C CA . TYR A 1 122 ? 14.543 -7.188 -9.277 1.00 95.12 122 TYR A CA 1
ATOM 951 C C . TYR A 1 122 ? 15.758 -7.346 -10.204 1.00 95.12 122 TYR A C 1
ATOM 953 O O . TYR A 1 122 ? 15.621 -7.915 -11.282 1.00 95.12 122 TYR A O 1
ATOM 961 N N . VAL A 1 123 ? 16.946 -6.885 -9.806 1.00 94.31 123 VAL A N 1
ATOM 962 C CA . VAL A 1 123 ? 18.163 -7.020 -10.630 1.00 94.31 123 VAL A CA 1
ATOM 963 C C . VAL A 1 123 ? 18.593 -8.482 -10.769 1.00 94.31 123 VAL A C 1
ATOM 965 O O . VAL A 1 123 ? 19.051 -8.888 -11.835 1.00 94.31 123 VAL A O 1
ATOM 968 N N . GLU A 1 124 ? 18.450 -9.283 -9.711 1.00 93.12 124 GLU A N 1
ATOM 969 C CA . GLU A 1 124 ? 18.875 -10.687 -9.707 1.00 93.12 124 GLU A CA 1
ATOM 970 C C . GLU A 1 124 ? 17.926 -11.612 -10.481 1.00 93.12 124 GLU A C 1
ATOM 972 O O . GLU A 1 124 ? 18.384 -12.534 -11.159 1.00 93.12 124 GLU A O 1
ATOM 977 N N . ARG A 1 125 ? 16.609 -11.419 -10.332 1.00 91.88 125 ARG A N 1
ATOM 978 C CA . ARG A 1 125 ? 15.585 -12.379 -10.787 1.00 91.88 125 ARG A CA 1
ATOM 979 C C . ARG A 1 125 ? 14.420 -11.740 -11.547 1.00 91.88 125 ARG A C 1
ATOM 981 O O . ARG A 1 125 ? 13.549 -12.458 -12.030 1.00 91.88 125 ARG A O 1
ATOM 988 N N . GLY A 1 126 ? 14.373 -10.417 -11.675 1.00 94.12 126 GLY A N 1
ATOM 989 C CA . GLY A 1 126 ? 13.175 -9.692 -12.098 1.00 94.12 126 GLY A CA 1
ATOM 990 C C . GLY A 1 126 ? 12.097 -9.673 -11.009 1.00 94.12 126 GLY A C 1
ATOM 991 O O . GLY A 1 126 ? 12.247 -10.274 -9.945 1.00 94.12 126 GLY A O 1
ATOM 992 N N . LEU A 1 127 ? 10.994 -8.972 -11.278 1.00 96.50 127 LEU A N 1
ATOM 993 C CA . LEU A 1 127 ? 9.943 -8.726 -10.289 1.00 96.50 127 LEU A CA 1
ATOM 994 C C . LEU A 1 127 ? 8.548 -8.902 -10.891 1.00 96.50 127 LEU A C 1
ATOM 996 O O . LEU A 1 127 ? 8.262 -8.409 -11.983 1.00 96.50 127 LEU A O 1
ATOM 1000 N N . VAL A 1 128 ? 7.649 -9.547 -10.150 1.00 96.50 128 VAL A N 1
ATOM 1001 C CA . VAL A 1 128 ? 6.211 -9.538 -10.434 1.00 96.50 128 VAL A CA 1
ATOM 1002 C C . VAL A 1 128 ? 5.497 -8.689 -9.389 1.00 96.50 128 VAL A C 1
ATOM 1004 O O . VAL A 1 128 ? 5.400 -9.064 -8.224 1.00 96.50 128 VAL A O 1
ATOM 1007 N N . LEU A 1 129 ? 4.964 -7.545 -9.812 1.00 97.31 129 LEU A N 1
ATOM 1008 C CA . LEU A 1 129 ? 4.135 -6.671 -8.992 1.00 97.31 129 LEU A CA 1
ATOM 1009 C C . LEU A 1 129 ? 2.669 -7.108 -9.081 1.00 97.31 129 LEU A C 1
ATOM 1011 O O . LEU A 1 129 ? 2.016 -6.949 -10.116 1.00 97.31 129 LEU A O 1
ATOM 1015 N N . VAL A 1 130 ? 2.140 -7.636 -7.981 1.00 95.56 130 VAL A N 1
ATOM 1016 C CA . VAL A 1 130 ? 0.732 -8.007 -7.839 1.00 95.56 130 VAL A CA 1
ATOM 1017 C C . VAL A 1 130 ? -0.030 -6.856 -7.200 1.00 95.56 130 VAL A C 1
ATOM 1019 O O . VAL A 1 130 ? 0.146 -6.530 -6.027 1.00 95.56 130 VAL A O 1
ATOM 1022 N N . VAL A 1 131 ? -0.908 -6.247 -7.990 1.00 95.56 131 VAL A N 1
ATOM 1023 C CA . VAL A 1 131 ? -1.667 -5.059 -7.616 1.00 95.56 131 VAL A CA 1
ATOM 1024 C C . VAL A 1 131 ? -3.060 -5.447 -7.132 1.00 95.56 131 VAL A C 1
ATOM 1026 O O . VAL A 1 131 ? -3.865 -6.048 -7.857 1.00 95.56 131 VAL A O 1
ATOM 1029 N N . GLY A 1 132 ? -3.349 -5.075 -5.890 1.00 93.06 132 GLY A N 1
ATOM 1030 C CA . GLY A 1 132 ? -4.652 -5.219 -5.268 1.00 93.06 132 GLY A CA 1
ATOM 1031 C C . GLY A 1 132 ? -5.675 -4.202 -5.775 1.00 93.06 132 GLY A C 1
ATOM 1032 O O . GLY A 1 132 ? -5.373 -3.221 -6.457 1.00 93.06 132 GLY A O 1
ATOM 1033 N N . LEU A 1 133 ? -6.943 -4.463 -5.462 1.00 87.88 133 LEU A N 1
ATOM 1034 C CA . LEU A 1 133 ? -8.064 -3.672 -5.977 1.00 87.88 133 LEU A CA 1
ATOM 1035 C C . LEU A 1 133 ? -8.279 -2.365 -5.224 1.00 87.88 133 LEU A C 1
ATOM 1037 O O . LEU A 1 133 ? -8.984 -1.490 -5.724 1.00 87.88 133 LEU A O 1
ATOM 1041 N N . ASP A 1 134 ? -7.698 -2.231 -4.035 1.00 89.69 134 ASP A N 1
ATOM 1042 C CA . ASP A 1 134 ? -7.977 -1.099 -3.160 1.00 89.69 134 ASP A CA 1
ATOM 1043 C C . ASP A 1 134 ? -7.401 0.204 -3.709 1.00 89.69 134 ASP A C 1
ATOM 1045 O O . ASP A 1 134 ? -7.977 1.271 -3.496 1.00 89.69 134 ASP A O 1
ATOM 1049 N N . LEU A 1 135 ? -6.350 0.121 -4.530 1.00 93.06 135 LEU A N 1
ATOM 1050 C CA . LEU A 1 135 ? -5.808 1.283 -5.237 1.00 93.06 135 LEU A CA 1
ATOM 1051 C C . LEU A 1 135 ? -6.827 1.947 -6.162 1.00 93.06 135 LEU A C 1
ATOM 1053 O O . LEU A 1 135 ? -6.667 3.117 -6.490 1.00 93.06 135 LEU A O 1
ATOM 1057 N N . ALA A 1 136 ? -7.868 1.232 -6.603 1.00 90.62 136 ALA A N 1
ATOM 1058 C CA . ALA A 1 136 ? -8.881 1.801 -7.483 1.00 90.62 136 ALA A CA 1
ATOM 1059 C C . ALA A 1 136 ? -9.734 2.881 -6.799 1.00 90.62 136 ALA A C 1
ATOM 1061 O O . ALA A 1 136 ? -10.260 3.741 -7.502 1.00 90.62 136 ALA A O 1
ATOM 1062 N N . THR A 1 137 ? -9.859 2.851 -5.466 1.00 91.44 137 THR A N 1
ATOM 1063 C CA . THR A 1 137 ? -10.597 3.864 -4.689 1.00 91.44 137 THR A CA 1
ATOM 1064 C C . THR A 1 137 ? -9.678 4.861 -3.981 1.00 91.44 137 THR A C 1
ATOM 1066 O O . THR A 1 137 ? -10.150 5.710 -3.228 1.00 91.44 137 THR A O 1
ATOM 1069 N N . HIS A 1 138 ? -8.366 4.796 -4.228 1.00 94.00 138 HIS A N 1
ATOM 1070 C CA . HIS A 1 138 ? -7.419 5.784 -3.720 1.00 94.00 138 HIS A CA 1
ATOM 1071 C C . HIS A 1 138 ? -7.660 7.162 -4.363 1.00 94.00 138 HIS A C 1
ATOM 1073 O O . HIS A 1 138 ? -7.949 7.254 -5.558 1.00 94.00 138 HIS A O 1
ATOM 1079 N N . LYS A 1 139 ? -7.471 8.258 -3.613 1.00 92.88 139 LYS A N 1
ATOM 1080 C CA . LYS A 1 139 ? -7.651 9.634 -4.132 1.00 92.88 139 LYS A CA 1
ATOM 1081 C C . LYS A 1 139 ? -6.809 9.912 -5.389 1.00 92.88 139 LYS A C 1
ATOM 1083 O O . LYS A 1 139 ? -7.270 10.570 -6.317 1.00 92.88 139 LYS A O 1
ATOM 1088 N N . ASN A 1 140 ? -5.614 9.321 -5.447 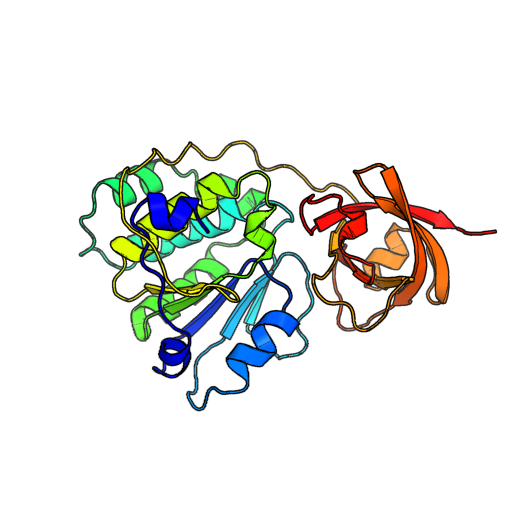1.00 95.00 140 ASN A N 1
ATOM 1089 C CA . ASN A 1 140 ? -4.659 9.459 -6.548 1.00 95.00 140 ASN A CA 1
ATOM 1090 C C . ASN A 1 140 ? -4.625 8.211 -7.450 1.00 95.00 140 ASN A C 1
ATOM 1092 O O . ASN A 1 140 ? -3.652 7.987 -8.166 1.00 95.00 140 ASN A O 1
ATOM 1096 N N . ALA A 1 141 ? -5.689 7.394 -7.451 1.00 94.69 141 ALA A N 1
ATOM 1097 C CA . ALA A 1 141 ? -5.790 6.158 -8.239 1.00 94.69 141 ALA A CA 1
ATOM 1098 C C . ALA A 1 141 ? -5.440 6.352 -9.722 1.00 94.69 141 ALA A C 1
ATOM 1100 O O . ALA A 1 141 ? -4.809 5.493 -10.340 1.00 94.69 141 ALA A O 1
ATOM 1101 N N . SER A 1 142 ? -5.848 7.486 -10.302 1.00 95.06 142 SER A N 1
ATOM 1102 C CA . SER A 1 142 ? -5.545 7.819 -11.696 1.00 95.06 142 SER A CA 1
ATOM 1103 C C . SER A 1 142 ? -4.042 7.984 -11.924 1.00 95.06 142 SER A C 1
ATOM 1105 O O . SER A 1 142 ? -3.511 7.410 -12.871 1.00 95.06 142 SER A O 1
ATOM 1107 N N . ASN A 1 143 ? -3.340 8.703 -11.046 1.00 96.12 143 ASN A N 1
ATOM 1108 C CA . ASN A 1 143 ? -1.908 8.945 -11.207 1.00 96.12 143 ASN A CA 1
ATOM 1109 C C . ASN A 1 143 ? -1.088 7.679 -10.922 1.00 96.12 143 ASN A C 1
ATOM 1111 O O . ASN A 1 143 ? -0.238 7.316 -11.729 1.00 96.12 143 ASN A O 1
ATOM 1115 N N . ILE A 1 144 ? -1.446 6.925 -9.872 1.00 97.12 144 ILE A N 1
ATOM 1116 C CA . ILE A 1 144 ? -0.880 5.594 -9.588 1.00 97.12 144 ILE A CA 1
ATOM 1117 C C . ILE A 1 144 ? -0.990 4.694 -10.824 1.00 97.12 144 ILE A C 1
ATOM 1119 O O . ILE A 1 144 ? -0.019 4.069 -11.241 1.00 97.12 144 ILE A O 1
ATOM 1123 N N . ALA A 1 145 ? -2.162 4.658 -11.465 1.00 96.06 145 ALA A N 1
ATOM 1124 C CA . ALA A 1 145 ? -2.375 3.853 -12.662 1.00 96.06 145 ALA A CA 1
ATOM 1125 C C . ALA A 1 145 ? -1.512 4.295 -13.859 1.00 96.06 145 ALA A C 1
ATOM 1127 O O . ALA A 1 145 ? -1.121 3.442 -14.654 1.00 96.06 145 ALA A O 1
ATOM 1128 N N . LYS A 1 146 ? -1.205 5.591 -13.996 1.00 96.12 146 LYS A N 1
ATOM 1129 C CA . LYS A 1 146 ? -0.306 6.108 -15.042 1.00 96.12 146 LYS A CA 1
ATOM 1130 C C . LYS A 1 146 ? 1.152 5.744 -14.772 1.00 96.12 146 LYS A C 1
ATOM 1132 O O . LYS A 1 146 ? 1.834 5.322 -15.700 1.00 96.12 146 LYS A O 1
ATOM 1137 N N . ILE A 1 147 ? 1.599 5.832 -13.517 1.00 97.44 147 ILE A N 1
ATOM 1138 C CA . ILE A 1 147 ? 2.948 5.408 -13.109 1.00 97.44 147 ILE A CA 1
ATOM 1139 C C . ILE A 1 147 ? 3.114 3.907 -13.373 1.00 97.44 147 ILE A C 1
ATOM 1141 O O . ILE A 1 147 ? 4.050 3.502 -14.055 1.00 97.44 147 ILE A O 1
ATOM 1145 N N . LEU A 1 148 ? 2.155 3.082 -12.938 1.00 97.00 148 LEU A N 1
ATOM 1146 C CA . LEU A 1 148 ? 2.153 1.643 -13.227 1.00 97.00 148 LEU A CA 1
ATOM 1147 C C . LEU A 1 148 ? 2.207 1.362 -14.737 1.00 97.00 148 LEU A C 1
ATOM 1149 O O . LEU A 1 148 ? 2.941 0.475 -15.167 1.00 97.00 148 LEU A O 1
ATOM 1153 N N . ALA A 1 149 ? 1.455 2.115 -15.550 1.00 95.31 149 ALA A N 1
ATOM 1154 C CA . ALA A 1 149 ? 1.468 1.951 -17.002 1.00 95.31 149 ALA A CA 1
ATOM 1155 C C . ALA A 1 149 ? 2.856 2.251 -17.580 1.00 95.31 149 ALA A C 1
ATOM 1157 O O . ALA A 1 149 ? 3.392 1.422 -18.315 1.00 95.31 149 ALA A O 1
ATOM 1158 N N . LEU A 1 150 ? 3.464 3.374 -17.185 1.00 95.44 150 LEU A N 1
ATOM 1159 C CA . LEU A 1 150 ? 4.818 3.757 -17.586 1.00 95.44 150 LEU A CA 1
ATOM 1160 C C . LEU A 1 150 ? 5.854 2.689 -17.214 1.00 95.44 150 LEU A C 1
ATOM 1162 O O . LEU A 1 150 ? 6.691 2.332 -18.043 1.00 95.44 150 LEU A O 1
ATOM 1166 N N . LEU A 1 151 ? 5.771 2.136 -16.003 1.00 96.38 151 LEU A N 1
ATOM 1167 C CA . LEU A 1 151 ? 6.658 1.061 -15.564 1.00 96.38 151 LEU A CA 1
ATOM 1168 C C . LEU A 1 151 ? 6.468 -0.205 -16.402 1.00 96.38 151 LEU A C 1
ATOM 1170 O O . LEU A 1 151 ? 7.450 -0.735 -16.913 1.00 96.38 151 LEU A O 1
ATOM 1174 N N . SER A 1 152 ? 5.223 -0.638 -16.626 1.00 94.69 152 SER A N 1
ATOM 1175 C CA . SER A 1 152 ? 4.934 -1.866 -17.385 1.00 94.69 152 SER A CA 1
ATOM 1176 C C . SER A 1 152 ? 5.420 -1.841 -18.836 1.00 94.69 152 SER A C 1
ATOM 1178 O O . SER A 1 152 ? 5.729 -2.886 -19.398 1.00 94.69 152 SER A O 1
ATOM 1180 N N . VAL A 1 153 ? 5.481 -0.660 -19.463 1.00 92.38 153 VAL A N 1
ATOM 1181 C CA . VAL A 1 153 ? 5.948 -0.528 -20.854 1.00 92.38 153 VAL A CA 1
ATOM 1182 C C . VAL A 1 153 ? 7.460 -0.350 -20.955 1.00 92.38 153 VAL A C 1
ATOM 1184 O O . VAL A 1 153 ? 8.041 -0.625 -22.004 1.00 92.38 153 VAL A O 1
ATOM 1187 N N . THR A 1 154 ? 8.094 0.127 -19.884 1.00 92.69 154 THR A N 1
ATOM 1188 C CA . THR A 1 154 ? 9.506 0.526 -19.887 1.00 92.69 154 THR A CA 1
ATOM 1189 C C . THR A 1 154 ? 10.412 -0.556 -19.307 1.00 92.69 154 THR A C 1
ATOM 1191 O O . THR A 1 154 ? 11.509 -0.788 -19.816 1.00 92.69 154 THR A O 1
ATOM 1194 N N . LEU A 1 155 ? 9.960 -1.221 -18.244 1.00 94.19 155 LEU A N 1
ATOM 1195 C CA . LEU A 1 155 ? 10.742 -2.174 -17.465 1.00 94.19 155 LEU A CA 1
ATOM 1196 C C . LEU A 1 155 ? 10.368 -3.600 -17.862 1.00 94.19 155 LEU A C 1
ATOM 1198 O O . LEU A 1 155 ? 9.357 -4.133 -17.425 1.00 94.19 155 LEU A O 1
ATOM 1202 N N . ARG A 1 156 ? 11.192 -4.230 -18.704 1.00 90.75 156 ARG A N 1
ATOM 1203 C CA . ARG A 1 156 ? 10.898 -5.567 -19.254 1.00 90.75 156 ARG A CA 1
ATOM 1204 C C . ARG A 1 156 ? 10.883 -6.673 -18.202 1.00 90.75 156 ARG A C 1
ATOM 1206 O O . ARG A 1 156 ? 10.090 -7.602 -18.314 1.00 90.75 156 ARG A O 1
ATOM 1213 N N . ASP A 1 157 ? 11.748 -6.561 -17.199 1.00 93.75 157 ASP A N 1
ATOM 1214 C CA . ASP A 1 157 ? 11.871 -7.554 -16.129 1.00 93.75 157 ASP A CA 1
ATOM 1215 C C . ASP A 1 157 ? 10.839 -7.333 -15.009 1.00 93.75 157 ASP A C 1
ATOM 1217 O O . ASP A 1 157 ? 10.765 -8.128 -14.070 1.00 93.75 157 ASP A O 1
ATOM 1221 N N . LEU A 1 158 ? 10.018 -6.277 -15.122 1.00 96.25 158 LEU A N 1
ATOM 1222 C CA . LEU A 1 158 ? 8.878 -6.009 -14.255 1.00 96.25 158 LEU A CA 1
ATOM 1223 C C . LEU A 1 158 ? 7.592 -6.471 -14.942 1.00 96.25 158 LEU A C 1
ATOM 1225 O O . LEU A 1 158 ? 7.175 -5.927 -15.963 1.00 96.25 158 LEU A O 1
ATOM 1229 N N . LYS A 1 159 ? 6.904 -7.430 -14.330 1.00 95.69 159 LYS A N 1
ATOM 1230 C CA . LYS A 1 159 ? 5.571 -7.867 -14.758 1.00 95.69 159 LYS A CA 1
ATOM 1231 C C . LYS A 1 159 ? 4.531 -7.328 -13.792 1.00 95.69 159 LYS A C 1
ATOM 1233 O O . LYS A 1 159 ? 4.739 -7.373 -12.585 1.00 95.69 159 LYS A O 1
ATOM 1238 N N . ILE A 1 160 ? 3.402 -6.844 -14.304 1.00 95.50 160 ILE A N 1
ATOM 1239 C CA . ILE A 1 160 ? 2.309 -6.332 -13.468 1.00 95.50 160 ILE A CA 1
ATOM 1240 C C . ILE A 1 160 ? 1.094 -7.239 -13.612 1.00 95.50 160 ILE A C 1
ATOM 1242 O O . ILE A 1 160 ? 0.597 -7.445 -14.715 1.00 95.50 160 ILE A O 1
ATOM 1246 N N . VAL A 1 161 ? 0.591 -7.749 -12.492 1.00 93.69 161 VAL A N 1
ATOM 1247 C CA . VAL A 1 161 ? -0.599 -8.604 -12.423 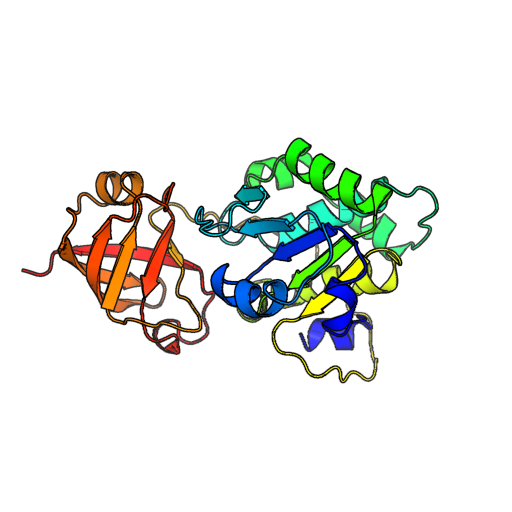1.00 93.69 161 VAL A CA 1
ATOM 1248 C C . VAL A 1 161 ? -1.641 -7.910 -11.553 1.00 93.69 161 VAL A C 1
ATOM 1250 O O . VAL A 1 161 ? -1.354 -7.531 -10.424 1.00 93.69 161 VAL A O 1
ATOM 1253 N N . PHE A 1 162 ? -2.872 -7.764 -12.039 1.00 92.00 162 PHE A N 1
ATOM 1254 C CA . PHE A 1 162 ? -3.984 -7.255 -11.228 1.00 92.00 162 PHE A CA 1
ATOM 1255 C C . PHE A 1 162 ? -4.810 -8.415 -10.667 1.00 92.00 162 PHE A C 1
ATOM 1257 O O . PHE A 1 162 ? -5.091 -9.379 -11.382 1.00 92.00 162 PHE A O 1
ATOM 1264 N N . LEU A 1 163 ? -5.258 -8.319 -9.409 1.00 85.94 163 LEU A N 1
ATOM 1265 C CA . LEU A 1 163 ? -6.016 -9.409 -8.778 1.00 85.94 163 LEU A CA 1
ATOM 1266 C C . LEU A 1 163 ? -7.320 -9.778 -9.520 1.00 85.94 163 LEU A C 1
ATOM 1268 O O . LEU A 1 163 ? -7.604 -10.974 -9.639 1.00 85.94 163 LEU A O 1
ATOM 1272 N N . ASN A 1 164 ? -8.067 -8.801 -10.063 1.00 71.75 164 ASN A N 1
ATOM 1273 C CA . ASN A 1 164 ? -9.375 -9.031 -10.711 1.00 71.75 164 ASN A CA 1
ATOM 1274 C C . ASN A 1 164 ? -9.515 -8.405 -12.114 1.00 71.75 164 ASN A C 1
ATOM 1276 O O . ASN A 1 164 ? -10.526 -7.755 -12.381 1.00 71.75 164 ASN A O 1
ATOM 1280 N N . SER A 1 165 ? -8.562 -8.603 -13.026 1.00 62.31 165 SER A N 1
ATOM 1281 C CA . SER A 1 165 ? -8.772 -8.192 -14.426 1.00 62.31 165 SER A CA 1
ATOM 1282 C C . SER A 1 165 ? -8.673 -9.364 -15.381 1.00 62.31 165 SER A C 1
ATOM 1284 O O . SER A 1 165 ? -7.627 -10.002 -15.471 1.00 62.31 165 SER A O 1
ATOM 1286 N N . GLU A 1 166 ? -9.733 -9.560 -16.160 1.00 55.03 166 GLU A N 1
ATOM 1287 C CA . GLU A 1 166 ? -9.594 -10.047 -17.527 1.00 55.03 166 GLU A CA 1
ATOM 1288 C C . GLU A 1 166 ? -8.919 -8.938 -18.347 1.00 55.03 166 GLU A C 1
ATOM 1290 O O . GLU A 1 166 ? -9.301 -7.764 -18.279 1.00 55.03 166 GLU A O 1
ATOM 1295 N N . VAL A 1 167 ? -7.844 -9.295 -19.045 1.00 51.62 167 VAL A N 1
ATOM 1296 C CA . VAL A 1 167 ? -7.005 -8.366 -19.803 1.00 51.62 167 VAL A CA 1
ATOM 1297 C C . VAL A 1 167 ? -7.771 -7.935 -21.046 1.00 51.62 167 VAL A C 1
ATOM 1299 O O . VAL A 1 167 ? -7.902 -8.712 -21.979 1.00 51.62 167 VAL A O 1
ATOM 1302 N N . ASN A 1 168 ? -8.269 -6.700 -21.081 1.00 47.75 168 ASN A N 1
ATOM 1303 C CA . ASN A 1 168 ? -8.778 -6.100 -22.312 1.00 47.75 168 ASN A CA 1
ATOM 1304 C C . ASN A 1 168 ? -8.445 -4.606 -22.338 1.00 47.75 168 ASN A C 1
ATOM 1306 O O . ASN A 1 168 ? -8.894 -3.835 -21.489 1.00 47.75 168 ASN A O 1
ATOM 1310 N N . GLY A 1 169 ? -7.663 -4.189 -23.334 1.00 53.28 169 GLY A N 1
ATOM 1311 C CA . GLY A 1 169 ? -7.339 -2.788 -23.570 1.00 53.28 169 GLY A CA 1
ATOM 1312 C C . GLY A 1 169 ? -6.972 -2.533 -25.028 1.00 53.28 169 GLY A C 1
ATOM 1313 O O . GLY A 1 169 ? -6.117 -3.214 -25.582 1.00 53.28 169 GLY A O 1
ATOM 1314 N N . ILE A 1 170 ? -7.612 -1.528 -25.630 1.00 56.09 170 ILE A N 1
ATOM 1315 C CA . ILE A 1 170 ? -7.182 -0.898 -26.884 1.00 56.09 170 ILE A CA 1
ATOM 1316 C C . ILE A 1 170 ? -6.614 0.485 -26.502 1.00 56.09 170 ILE A C 1
ATOM 1318 O O . ILE A 1 170 ? -7.290 1.222 -25.777 1.00 56.09 170 ILE A O 1
ATOM 1322 N N . PRO A 1 171 ? -5.391 0.849 -26.930 1.00 53.69 171 PRO A N 1
ATOM 1323 C CA . PRO A 1 171 ? -4.707 2.069 -26.497 1.00 53.69 171 PRO A CA 1
ATOM 1324 C C . PRO A 1 171 ? -5.166 3.281 -27.309 1.00 53.69 171 PRO A C 1
ATOM 1326 O O . PRO A 1 171 ? -5.216 3.187 -28.533 1.00 53.69 171 PRO A O 1
ATOM 1329 N N . LEU A 1 172 ? -5.439 4.428 -26.669 1.00 60.41 172 LEU A N 1
ATOM 1330 C CA . LEU A 1 172 ? -5.790 5.647 -27.420 1.00 60.41 172 LEU A CA 1
ATOM 1331 C C . LEU A 1 172 ? -5.191 6.981 -26.925 1.00 60.41 172 LEU A C 1
ATOM 1333 O O . LEU A 1 172 ? -5.234 7.930 -27.700 1.00 60.41 172 LEU A O 1
ATOM 1337 N N . SER A 1 173 ? -4.558 7.103 -25.748 1.00 66.69 173 SER A N 1
ATOM 1338 C CA . SER A 1 173 ? -3.802 8.334 -25.412 1.00 66.69 173 SER A CA 1
ATOM 1339 C C . SER A 1 173 ? -2.951 8.200 -24.146 1.00 66.69 173 SER A C 1
ATOM 1341 O O . SER A 1 173 ? -3.473 7.822 -23.097 1.00 66.69 173 SER A O 1
ATOM 1343 N N . ARG A 1 174 ? -1.670 8.594 -24.206 1.00 77.38 174 ARG A N 1
ATOM 1344 C CA . ARG A 1 174 ? -0.847 8.813 -23.004 1.00 77.38 174 ARG A CA 1
ATOM 1345 C C . ARG A 1 174 ? -1.217 10.158 -22.388 1.00 77.38 174 ARG A C 1
ATOM 1347 O O . ARG A 1 174 ? -0.982 11.203 -22.986 1.00 77.38 174 ARG A O 1
ATOM 1354 N N . GLU A 1 175 ? -1.820 10.110 -21.215 1.00 85.88 175 GLU A N 1
ATOM 1355 C CA . GLU A 1 175 ? -2.034 11.270 -20.367 1.00 85.88 175 GLU A CA 1
ATOM 1356 C C . GLU A 1 175 ? -0.780 11.542 -19.530 1.00 85.88 175 GLU A C 1
ATOM 1358 O O . GLU A 1 175 ? -0.074 10.621 -19.121 1.00 85.88 175 GLU A O 1
ATOM 1363 N N . GLU A 1 176 ? -0.540 12.809 -19.210 1.00 89.19 176 GLU A N 1
ATOM 1364 C CA . GLU A 1 176 ? 0.570 13.216 -18.351 1.00 89.19 176 GLU A CA 1
ATOM 1365 C C . GLU A 1 176 ? 0.409 12.670 -16.918 1.00 89.19 176 GLU A C 1
ATOM 1367 O O . GLU A 1 176 ? -0.707 12.635 -16.367 1.00 89.19 176 GLU A O 1
ATOM 1372 N N . ILE A 1 177 ? 1.531 12.236 -16.328 1.00 93.56 177 ILE A N 1
ATOM 1373 C CA . ILE A 1 177 ? 1.647 11.939 -14.896 1.00 93.56 177 ILE A CA 1
ATOM 1374 C C . ILE A 1 177 ? 1.754 13.279 -14.179 1.00 93.56 177 ILE A C 1
ATOM 1376 O O . ILE A 1 177 ? 2.665 14.059 -14.438 1.00 93.56 177 ILE A O 1
ATOM 1380 N N . LYS A 1 178 ? 0.808 13.554 -13.284 1.00 92.62 178 LYS A N 1
ATOM 1381 C CA . LYS A 1 178 ? 0.827 14.795 -12.513 1.00 92.62 178 LYS A CA 1
ATOM 1382 C C . LYS A 1 178 ? 1.983 14.754 -11.508 1.00 92.62 178 LYS A C 1
ATOM 1384 O O . LYS A 1 178 ? 2.246 13.670 -10.975 1.00 92.62 178 LYS A O 1
ATOM 1389 N N . PRO A 1 179 ? 2.618 15.901 -11.200 1.00 90.12 179 PRO A N 1
ATOM 1390 C CA . PRO A 1 179 ? 3.523 15.998 -10.063 1.00 90.12 179 PRO A CA 1
ATOM 1391 C C . PRO A 1 179 ? 2.853 15.461 -8.799 1.00 90.12 179 PRO A C 1
ATOM 1393 O O . PRO A 1 179 ? 1.648 15.664 -8.604 1.00 90.12 179 PRO A O 1
ATOM 1396 N N . LEU A 1 180 ? 3.626 14.770 -7.966 1.00 92.56 180 LEU A N 1
ATOM 1397 C CA . LEU A 1 180 ? 3.135 14.291 -6.682 1.00 92.56 180 LEU A CA 1
ATOM 1398 C C . LEU A 1 180 ? 2.818 15.516 -5.820 1.00 92.56 180 LEU A C 1
ATOM 1400 O O . LEU A 1 180 ? 3.650 16.408 -5.671 1.00 92.56 180 LEU A O 1
ATOM 1404 N N . GLY A 1 181 ? 1.581 15.585 -5.332 1.00 81.94 181 GLY A N 1
ATOM 1405 C CA . GLY A 1 181 ? 1.176 16.620 -4.386 1.00 81.94 181 GLY A CA 1
ATOM 1406 C C . GLY A 1 181 ? 1.592 16.265 -2.963 1.00 81.94 181 GLY A C 1
ATOM 1407 O O . GLY A 1 181 ? 2.136 15.188 -2.717 1.00 81.94 181 GLY A O 1
ATOM 1408 N N . ASP A 1 182 ? 1.251 17.144 -2.024 1.00 82.81 182 ASP A N 1
ATOM 1409 C CA . ASP A 1 182 ? 1.490 16.897 -0.604 1.00 82.81 182 ASP A CA 1
ATOM 1410 C C . ASP A 1 182 ? 0.817 15.594 -0.148 1.00 82.81 182 ASP A C 1
ATOM 1412 O O . ASP A 1 182 ? -0.344 15.283 -0.479 1.00 82.81 182 ASP A O 1
ATOM 1416 N N . LEU A 1 183 ? 1.561 14.824 0.640 1.00 82.50 183 LEU A N 1
ATOM 1417 C CA . LEU A 1 183 ? 1.053 13.604 1.239 1.00 82.50 183 LEU A CA 1
ATOM 1418 C C . LEU A 1 183 ? 0.034 13.973 2.322 1.00 82.50 183 LEU A C 1
ATOM 1420 O O . LEU A 1 183 ? 0.242 14.862 3.144 1.00 82.50 183 LEU A O 1
ATOM 1424 N N . LYS A 1 184 ? -1.137 13.324 2.278 1.00 79.62 184 LYS A N 1
ATOM 1425 C CA . LYS A 1 184 ? -2.161 13.548 3.307 1.00 79.62 184 LYS A CA 1
ATOM 1426 C C . LYS A 1 184 ? -1.707 12.775 4.536 1.00 79.62 184 LYS A C 1
ATOM 1428 O O . LYS A 1 184 ? -1.623 11.557 4.444 1.00 79.62 184 LYS A O 1
ATOM 1433 N N . SER A 1 185 ? -1.513 13.462 5.657 1.00 81.25 185 SER A N 1
ATOM 1434 C CA . SER A 1 185 ? -1.307 12.781 6.934 1.00 81.25 185 SER A CA 1
ATOM 1435 C C . SER A 1 185 ? -2.594 12.098 7.409 1.00 81.25 185 SER A C 1
ATOM 1437 O O . SER A 1 185 ? -3.698 12.648 7.281 1.00 81.25 185 SER A O 1
ATOM 1439 N N . TYR A 1 186 ? -2.449 10.902 7.973 1.00 86.88 186 TYR A N 1
ATOM 1440 C CA . TYR A 1 186 ? -3.500 10.167 8.668 1.00 86.88 186 TYR A CA 1
ATOM 1441 C C . TYR A 1 186 ? -3.265 10.223 10.188 1.00 86.88 186 TYR A C 1
ATOM 1443 O O . TYR A 1 186 ? -3.112 9.206 10.863 1.00 86.88 186 TYR A O 1
ATOM 1451 N N . ASP A 1 187 ? -3.300 11.436 10.747 1.00 86.38 187 ASP A N 1
ATOM 1452 C CA . ASP A 1 187 ? -3.086 11.674 12.178 1.00 86.38 187 ASP A CA 1
ATOM 1453 C C . ASP A 1 187 ? -4.234 11.117 13.037 1.00 86.38 187 ASP A C 1
ATOM 1455 O O . ASP A 1 187 ? -5.273 11.755 13.235 1.00 86.38 187 ASP A O 1
ATOM 1459 N N . GLY A 1 188 ? -4.048 9.921 13.595 1.00 89.88 188 GLY A N 1
ATOM 1460 C CA . GLY A 1 188 ? -4.971 9.349 14.569 1.00 89.88 188 GLY A CA 1
ATOM 1461 C C . GLY A 1 188 ? -5.101 7.835 14.488 1.00 89.88 188 GLY A C 1
ATOM 1462 O O . GLY A 1 188 ? -4.151 7.112 14.204 1.00 89.88 188 GLY A O 1
ATOM 1463 N N . LEU A 1 189 ? -6.297 7.345 14.815 1.00 95.75 189 LEU A N 1
ATOM 1464 C CA . LEU A 1 189 ? -6.643 5.936 14.671 1.00 95.75 189 LEU A CA 1
ATOM 1465 C C . LEU A 1 189 ? -7.140 5.701 13.250 1.00 95.75 189 LEU A C 1
ATOM 1467 O O . LEU A 1 189 ? -8.048 6.397 12.791 1.00 95.75 189 LEU A O 1
ATOM 1471 N N . VAL A 1 190 ? -6.588 4.691 12.587 1.00 97.62 190 VAL A N 1
ATOM 1472 C CA . VAL A 1 190 ? -6.985 4.308 11.231 1.00 97.62 190 VAL A CA 1
ATOM 1473 C C . VAL A 1 190 ? -7.530 2.890 11.244 1.00 97.62 190 VAL A C 1
ATOM 1475 O O . VAL A 1 190 ? -7.034 2.031 11.971 1.00 97.62 190 VAL A O 1
ATOM 1478 N N . VAL A 1 191 ? -8.539 2.618 10.424 1.00 97.62 191 VAL A N 1
ATOM 1479 C CA . VAL A 1 191 ? -8.974 1.247 10.139 1.00 97.62 191 VAL A CA 1
ATOM 1480 C C . VAL A 1 191 ? -8.868 0.950 8.655 1.00 97.62 191 VAL A C 1
ATOM 1482 O O . VAL A 1 191 ? -9.194 1.793 7.823 1.00 97.62 191 VAL A O 1
ATOM 1485 N N . TYR A 1 192 ? -8.445 -0.266 8.340 1.00 97.12 192 TYR A N 1
ATOM 1486 C CA . TYR A 1 192 ? -8.615 -0.889 7.040 1.00 97.12 192 TYR A CA 1
ATOM 1487 C C . TYR A 1 192 ? -9.961 -1.622 7.005 1.00 97.12 192 TYR A C 1
ATOM 1489 O O . TYR A 1 192 ? -10.265 -2.389 7.919 1.00 97.12 192 TYR A O 1
ATOM 1497 N N . VAL A 1 193 ? -10.760 -1.409 5.960 1.00 96.19 193 VAL A N 1
ATOM 1498 C CA . VAL A 1 193 ? -12.014 -2.140 5.713 1.00 96.19 193 VAL A CA 1
ATOM 1499 C C . VAL A 1 193 ? -11.811 -3.095 4.527 1.00 96.19 193 VAL A C 1
ATOM 1501 O O . VAL A 1 193 ? -11.796 -2.642 3.373 1.00 96.19 193 VAL A O 1
ATOM 1504 N N . PRO A 1 194 ? -11.653 -4.410 4.777 1.00 93.44 194 PRO A N 1
ATOM 1505 C CA . PRO A 1 194 ? -11.438 -5.403 3.730 1.00 93.44 194 PRO A CA 1
ATOM 1506 C C . PRO A 1 194 ? -12.580 -5.465 2.712 1.00 93.44 194 PRO A C 1
ATOM 1508 O O . PRO A 1 194 ? -13.734 -5.154 3.005 1.00 93.44 194 PRO A O 1
ATOM 1511 N N . LYS A 1 195 ? -12.269 -5.902 1.481 1.00 88.19 195 LYS A N 1
ATOM 1512 C CA . LYS A 1 195 ? -13.306 -6.175 0.467 1.00 88.19 195 LYS A CA 1
ATOM 1513 C C . LYS A 1 195 ? -14.229 -7.311 0.878 1.00 88.19 195 LYS A C 1
ATOM 1515 O O . LYS A 1 195 ? -15.440 -7.222 0.704 1.00 88.19 195 LYS A O 1
ATOM 1520 N N . GLU A 1 196 ? -13.612 -8.380 1.349 1.00 83.62 196 GLU A N 1
ATOM 1521 C CA . GLU A 1 196 ? -14.266 -9.608 1.749 1.00 83.62 196 GLU A CA 1
ATOM 1522 C C . GLU A 1 196 ? -14.078 -9.759 3.248 1.00 83.62 196 GLU A C 1
ATOM 1524 O O . GLU A 1 196 ? -12.955 -9.724 3.752 1.00 83.62 196 GLU A O 1
ATOM 1529 N N . SER A 1 197 ? -15.190 -9.929 3.947 1.00 79.75 197 SER A N 1
ATOM 1530 C CA . SER A 1 197 ? -15.213 -10.042 5.397 1.00 79.75 197 SER A CA 1
ATOM 1531 C C . SER A 1 197 ? -15.864 -11.374 5.752 1.00 79.75 197 SER A C 1
ATOM 1533 O O . SER A 1 197 ? -16.999 -11.638 5.359 1.00 79.75 197 SER A O 1
ATOM 1535 N N . LYS A 1 198 ? -15.133 -12.237 6.468 1.00 75.38 198 LYS A N 1
ATOM 1536 C CA . LYS A 1 198 ? -15.663 -13.521 6.978 1.00 75.38 198 LYS A CA 1
ATOM 1537 C C . LYS A 1 198 ? -16.553 -13.334 8.205 1.00 75.38 198 LYS A C 1
ATOM 1539 O O . LYS A 1 198 ? -17.364 -14.194 8.529 1.00 75.38 198 LYS A O 1
ATOM 1544 N N . GLU A 1 199 ? -16.371 -12.211 8.879 1.00 87.88 199 GLU A N 1
ATOM 1545 C CA . GLU A 1 199 ? -17.091 -11.773 10.063 1.00 87.88 199 GLU A CA 1
ATOM 1546 C C . GLU A 1 199 ? -17.514 -10.317 9.831 1.00 87.88 199 GLU A C 1
ATOM 1548 O O . GLU A 1 199 ? -16.909 -9.621 9.021 1.00 87.88 199 GLU A O 1
ATOM 1553 N N . ILE A 1 200 ? -18.568 -9.850 10.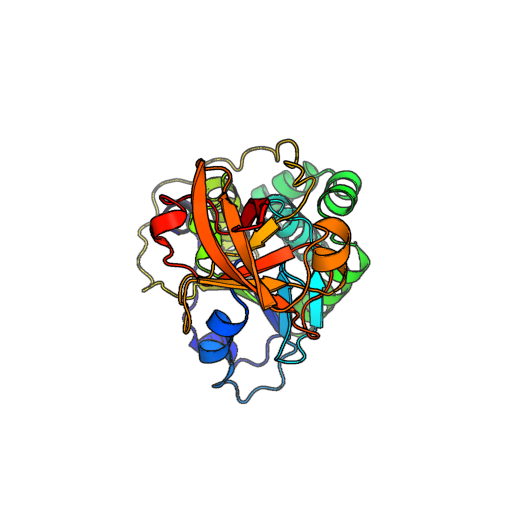494 1.00 93.00 200 ILE A N 1
ATOM 1554 C CA . ILE A 1 200 ? -18.993 -8.446 10.443 1.00 93.00 200 ILE A CA 1
ATOM 1555 C C . ILE A 1 200 ? -19.141 -7.910 11.861 1.00 93.00 200 ILE A C 1
ATOM 1557 O O . ILE A 1 200 ? -19.373 -8.678 12.793 1.00 93.00 200 ILE A O 1
ATOM 1561 N N . ASN A 1 201 ? -19.062 -6.589 12.010 1.00 95.62 201 ASN A N 1
ATOM 1562 C CA . ASN A 1 201 ? -19.184 -5.883 13.285 1.00 95.62 201 ASN A CA 1
ATOM 1563 C C . ASN A 1 201 ? -18.065 -6.239 14.276 1.00 95.62 201 ASN A C 1
ATOM 1565 O O . ASN A 1 201 ? -18.289 -6.318 15.486 1.00 95.62 201 ASN A O 1
ATOM 1569 N N . VAL A 1 202 ? -16.845 -6.426 13.770 1.00 97.56 202 VAL A N 1
ATOM 1570 C CA . VAL A 1 202 ? -15.651 -6.640 14.596 1.00 97.56 202 VAL A CA 1
ATOM 1571 C C . VAL A 1 202 ? -14.586 -5.619 14.239 1.00 97.56 202 VAL A C 1
ATOM 1573 O O . VAL A 1 202 ? -14.315 -5.372 13.068 1.00 97.56 202 VAL A O 1
ATOM 1576 N N . LEU A 1 203 ? -13.982 -5.029 15.267 1.00 97.94 203 LEU A N 1
ATOM 1577 C CA . LEU A 1 203 ? -12.824 -4.155 15.140 1.00 97.94 203 LEU A CA 1
ATOM 1578 C C . LEU A 1 203 ? -11.609 -4.889 15.712 1.00 97.94 203 LEU A C 1
ATOM 1580 O O . LEU A 1 203 ? -11.435 -4.946 16.929 1.00 97.94 203 LEU A O 1
ATOM 1584 N N . GLU A 1 204 ? -10.790 -5.466 14.836 1.00 97.56 204 GLU A N 1
ATOM 1585 C CA . GLU A 1 204 ? -9.529 -6.094 15.222 1.00 97.56 204 GLU A CA 1
ATOM 1586 C C . GLU A 1 204 ? -8.407 -5.069 15.276 1.00 97.56 204 GLU A C 1
ATOM 1588 O O . GLU A 1 204 ? -8.183 -4.316 14.331 1.00 97.56 204 GLU A O 1
ATOM 1593 N N . VAL A 1 205 ? -7.699 -5.014 16.397 1.00 97.88 205 VAL A N 1
ATOM 1594 C CA . VAL A 1 205 ? -6.735 -3.945 16.673 1.00 97.88 205 VAL A CA 1
ATOM 1595 C C . VAL A 1 205 ? -5.516 -4.468 17.417 1.00 97.88 205 VAL A C 1
ATOM 1597 O O . VAL A 1 205 ? -5.572 -5.494 18.091 1.00 97.88 205 VAL A O 1
ATOM 1600 N N . SER A 1 206 ? -4.404 -3.743 17.322 1.00 97.31 206 SER A N 1
ATOM 1601 C CA . SER A 1 206 ? -3.205 -4.030 18.109 1.00 97.31 206 SER A CA 1
ATOM 1602 C C . SER A 1 206 ? -3.367 -3.595 19.575 1.00 97.31 206 SER A C 1
ATOM 1604 O O . SER A 1 206 ? -4.220 -2.774 19.928 1.00 97.31 206 SER A O 1
ATOM 1606 N N . GLN A 1 207 ? -2.454 -4.044 20.443 1.00 95.62 207 GLN A N 1
ATOM 1607 C CA . GLN A 1 207 ? -2.370 -3.522 21.813 1.00 95.62 207 GLN A CA 1
ATOM 1608 C C . GLN A 1 207 ? -2.082 -2.011 21.864 1.00 95.62 207 GLN A C 1
ATOM 1610 O O . GLN A 1 207 ? -2.551 -1.327 22.775 1.00 95.62 207 GLN A O 1
ATOM 1615 N N . GLN A 1 208 ? -1.296 -1.481 20.922 1.00 95.81 208 GLN A N 1
ATOM 1616 C CA . GLN A 1 208 ? -0.970 -0.053 20.861 1.00 95.81 208 GLN A CA 1
ATOM 1617 C C . GLN A 1 208 ? -2.213 0.776 20.527 1.00 95.81 208 GLN A C 1
ATOM 1619 O O . GLN A 1 208 ? -2.494 1.765 21.204 1.00 95.81 208 GLN A O 1
ATOM 1624 N N . PHE A 1 209 ? -3.002 0.311 19.562 1.00 96.88 209 PHE A N 1
ATOM 1625 C CA . PHE A 1 209 ? -4.273 0.918 19.195 1.00 96.88 209 PHE A CA 1
ATOM 1626 C C . PHE A 1 209 ? -5.237 0.960 20.395 1.00 96.88 209 PHE A C 1
ATOM 1628 O O . PHE A 1 209 ? -5.822 2.008 20.682 1.00 96.88 209 PHE A O 1
ATOM 1635 N N . CYS A 1 210 ? -5.371 -0.134 21.160 1.00 94.81 210 CYS A N 1
ATOM 1636 C CA . CYS A 1 210 ? -6.184 -0.164 22.388 1.00 94.81 210 CYS A CA 1
ATOM 1637 C C . CYS A 1 210 ? -5.744 0.905 23.403 1.00 94.81 210 CYS A C 1
ATOM 1639 O O . CYS A 1 210 ? -6.574 1.626 23.959 1.00 94.81 210 CYS A O 1
ATOM 1641 N N . LYS A 1 211 ? -4.429 1.047 23.620 1.00 93.94 211 LYS A N 1
ATOM 1642 C CA . LYS A 1 211 ? -3.872 2.031 24.562 1.00 93.94 211 LYS A CA 1
ATOM 1643 C C . LYS A 1 211 ? -4.211 3.463 24.155 1.00 93.94 211 LYS A C 1
ATOM 1645 O O . LYS A 1 211 ? -4.679 4.230 24.994 1.00 93.94 211 LYS A O 1
ATOM 1650 N N . VAL A 1 212 ? -4.010 3.818 22.885 1.00 94.75 212 VAL A N 1
ATOM 1651 C CA . VAL A 1 212 ? -4.266 5.185 22.402 1.00 94.75 212 VAL A CA 1
ATOM 1652 C C . VAL A 1 212 ? -5.762 5.492 22.344 1.00 94.75 212 VAL A C 1
ATOM 1654 O O . VAL A 1 212 ? -6.185 6.569 22.760 1.00 94.75 212 VAL A O 1
ATOM 1657 N N . SER A 1 213 ? -6.581 4.529 21.915 1.00 94.19 213 SER A N 1
ATOM 1658 C CA . SER A 1 213 ? -8.044 4.666 21.912 1.00 94.19 213 SER A CA 1
ATOM 1659 C C . SER A 1 213 ? -8.677 4.655 23.308 1.00 94.19 213 SER A C 1
ATOM 1661 O O . SER A 1 213 ? -9.839 5.037 23.450 1.00 94.19 213 SER A O 1
ATOM 1663 N N . LYS A 1 214 ? -7.936 4.232 24.344 1.00 95.00 214 LYS A N 1
ATOM 1664 C CA . LYS A 1 214 ? -8.424 4.018 25.721 1.00 95.00 214 LYS A CA 1
ATOM 1665 C C . LYS A 1 214 ? -9.577 3.007 25.796 1.00 95.00 214 LYS A C 1
ATOM 1667 O O . LYS A 1 214 ? -10.430 3.083 26.688 1.00 95.00 214 LYS A O 1
ATOM 1672 N N . MET A 1 215 ? -9.596 2.056 24.865 1.00 93.81 215 MET A N 1
ATOM 1673 C CA . MET A 1 215 ? -10.573 0.972 24.806 1.00 93.81 215 MET A CA 1
ATOM 1674 C C . MET A 1 215 ? -9.948 -0.339 25.293 1.00 93.81 215 MET A C 1
ATOM 1676 O O . MET A 1 215 ? -8.736 -0.537 25.223 1.00 93.81 215 MET A O 1
ATOM 1680 N N . GLN A 1 216 ? -10.785 -1.235 25.816 1.00 92.62 216 GLN A N 1
ATOM 1681 C CA . GLN A 1 216 ? -10.368 -2.541 26.331 1.00 92.62 216 GLN A CA 1
ATOM 1682 C C . GLN A 1 216 ? -10.822 -3.655 25.396 1.00 92.62 216 GLN A C 1
ATOM 1684 O O . GLN A 1 216 ? -11.873 -3.544 24.767 1.00 92.62 216 GLN A O 1
ATOM 1689 N N . ASP A 1 217 ? -10.047 -4.733 25.337 1.00 95.75 217 ASP A N 1
ATOM 1690 C CA . ASP A 1 217 ? -10.429 -5.926 24.588 1.00 95.75 217 ASP A CA 1
ATOM 1691 C C . ASP A 1 217 ? -11.832 -6.422 24.987 1.00 95.75 217 ASP A C 1
ATOM 1693 O O . ASP A 1 217 ? -12.220 -6.360 26.155 1.00 95.75 217 ASP A O 1
ATOM 1697 N N . GLY A 1 218 ? -12.619 -6.845 24.000 1.00 94.81 218 GLY A N 1
ATOM 1698 C CA . GLY A 1 218 ? -14.012 -7.255 24.169 1.00 94.81 218 GLY A CA 1
ATOM 1699 C C . GLY A 1 218 ? -15.029 -6.114 24.307 1.00 94.81 218 GLY A C 1
ATOM 1700 O O . GLY A 1 218 ? -16.231 -6.391 24.327 1.00 94.81 218 GLY A O 1
ATOM 1701 N N . ALA A 1 219 ? -14.605 -4.846 24.378 1.00 95.69 219 ALA A N 1
ATOM 1702 C CA . ALA A 1 219 ? -15.526 -3.717 24.492 1.00 95.69 219 ALA A CA 1
ATOM 1703 C C . ALA A 1 219 ? -16.426 -3.577 23.255 1.00 95.69 219 ALA A C 1
ATOM 1705 O O . ALA A 1 219 ? -15.974 -3.687 22.115 1.00 95.69 219 ALA A O 1
ATOM 1706 N N . LYS A 1 220 ? -17.701 -3.250 23.481 1.00 97.44 220 LYS A N 1
ATOM 1707 C CA . LYS A 1 220 ? -18.596 -2.787 22.418 1.00 97.44 220 LYS A CA 1
ATOM 1708 C C . LYS A 1 220 ? -18.322 -1.314 22.149 1.00 97.44 220 LYS A C 1
ATOM 1710 O O . LYS A 1 220 ? -18.437 -0.472 23.044 1.00 97.44 220 LYS A O 1
ATOM 1715 N N . VAL A 1 221 ? -17.956 -1.012 20.914 1.00 97.44 221 VAL A N 1
ATOM 1716 C CA . VAL A 1 221 ? -17.585 0.328 20.473 1.00 97.44 221 VAL A CA 1
ATOM 1717 C C . VAL A 1 221 ? -18.434 0.741 19.284 1.00 97.44 221 VAL A C 1
ATOM 1719 O O . VAL A 1 221 ? -18.830 -0.072 18.453 1.00 97.44 221 VAL A O 1
ATOM 1722 N N . LYS A 1 222 ? -18.707 2.034 19.203 1.00 97.81 222 LYS A N 1
ATOM 1723 C CA . LYS A 1 222 ? -19.212 2.675 18.000 1.00 97.81 222 LYS A CA 1
ATOM 1724 C C . LYS A 1 222 ? -18.019 3.287 17.272 1.00 97.81 222 LYS A C 1
ATOM 1726 O O . LYS A 1 222 ? -17.332 4.148 17.826 1.00 97.81 222 LYS A O 1
ATOM 1731 N N . VAL A 1 223 ? -17.789 2.815 16.053 1.00 97.81 223 VAL A N 1
ATOM 1732 C CA . VAL A 1 223 ? -16.732 3.255 15.142 1.00 97.81 223 VAL A CA 1
ATOM 1733 C C . VAL A 1 223 ? -17.333 4.249 14.164 1.00 97.81 223 VAL A C 1
ATOM 1735 O O . VAL A 1 223 ? -18.189 3.876 13.367 1.00 97.81 223 VAL A O 1
ATOM 1738 N N . LYS A 1 224 ? -16.907 5.509 14.223 1.00 97.19 224 LYS A N 1
ATOM 1739 C CA . LYS A 1 224 ? -17.338 6.540 13.278 1.00 97.19 224 LYS A CA 1
ATOM 1740 C C . LYS A 1 224 ? -16.244 6.775 12.238 1.00 97.19 224 LYS A C 1
ATOM 1742 O O . LYS A 1 224 ? -15.132 7.145 12.615 1.00 97.19 224 LYS A O 1
ATOM 1747 N N . LEU A 1 225 ? -16.577 6.561 10.966 1.00 95.31 225 LEU A N 1
ATOM 1748 C CA . LEU A 1 225 ? -15.697 6.746 9.805 1.00 95.31 225 LEU A CA 1
ATOM 1749 C C . LEU A 1 225 ? -15.649 8.217 9.351 1.00 95.31 225 LEU A C 1
ATOM 1751 O O . LEU A 1 225 ? -16.521 9.012 9.714 1.00 95.31 225 LEU A O 1
ATOM 1755 N N . GLU A 1 226 ? -14.689 8.567 8.485 1.00 90.31 226 GLU A N 1
ATOM 1756 C CA . GLU A 1 226 ? -14.587 9.899 7.852 1.00 90.31 226 GLU A CA 1
ATOM 1757 C C . GLU A 1 226 ? -15.873 10.306 7.107 1.00 90.31 226 GLU A C 1
ATOM 1759 O O . GLU A 1 226 ? -16.265 11.471 7.132 1.00 90.31 226 GLU A O 1
ATOM 1764 N N . SER A 1 227 ? -16.584 9.344 6.508 1.00 88.69 227 SER A N 1
ATOM 1765 C CA . SER A 1 227 ? -17.878 9.551 5.834 1.00 88.69 227 SER A CA 1
ATOM 1766 C C . SER A 1 227 ? -19.049 9.849 6.787 1.00 88.69 227 SER A C 1
ATOM 1768 O O . SER A 1 227 ? -20.191 9.974 6.346 1.00 88.69 227 SER A O 1
ATOM 1770 N N . ASN A 1 228 ? -18.796 9.944 8.097 1.00 90.88 228 ASN A N 1
ATOM 1771 C CA . ASN A 1 228 ? -19.785 9.985 9.180 1.00 90.88 228 ASN A CA 1
ATOM 1772 C C . ASN A 1 228 ? -20.665 8.733 9.307 1.00 90.88 228 ASN A C 1
ATOM 1774 O O . ASN A 1 228 ? -21.578 8.727 10.132 1.00 90.88 228 ASN A O 1
ATOM 1778 N N . GLN A 1 229 ? -20.393 7.671 8.545 1.00 94.69 229 GLN A N 1
ATOM 1779 C CA . GLN A 1 229 ? -21.024 6.379 8.785 1.00 94.69 229 GLN A CA 1
ATOM 1780 C C . GLN A 1 229 ? -20.553 5.804 10.123 1.00 94.69 229 GLN A C 1
ATOM 1782 O O . GLN A 1 229 ? -19.397 5.975 10.521 1.00 94.69 229 GLN A O 1
ATOM 1787 N N . GLU A 1 230 ? -21.460 5.121 10.814 1.00 95.69 230 GLU A N 1
ATOM 1788 C CA . GLU A 1 230 ? -21.197 4.516 12.114 1.00 95.69 230 GLU A CA 1
ATOM 1789 C C . GLU A 1 230 ? -21.370 3.000 12.038 1.00 95.69 230 GLU A C 1
ATOM 1791 O O . GLU A 1 230 ? -22.360 2.501 11.506 1.00 95.69 230 GLU A O 1
ATOM 1796 N N . VAL A 1 231 ? -20.422 2.268 12.618 1.00 96.56 231 VAL A N 1
ATOM 1797 C CA . VAL A 1 231 ? -20.483 0.813 12.770 1.00 96.56 231 VAL A CA 1
ATOM 1798 C C . VAL A 1 231 ? -20.425 0.482 14.251 1.00 96.56 231 VAL A C 1
ATOM 1800 O O . VAL A 1 231 ? -19.504 0.896 14.954 1.00 96.56 231 VAL A O 1
ATOM 1803 N N . LEU A 1 232 ? -21.404 -0.274 14.740 1.00 97.50 232 LEU A N 1
ATOM 1804 C CA . LEU A 1 232 ? -21.305 -0.896 16.056 1.00 97.50 232 LEU A CA 1
ATOM 1805 C C . LEU A 1 232 ? -20.454 -2.151 15.913 1.00 97.50 232 LEU A C 1
ATOM 1807 O O . LEU A 1 232 ? -20.803 -3.037 15.140 1.00 97.50 232 LEU A O 1
ATOM 1811 N N . ALA A 1 233 ? -19.350 -2.221 16.647 1.00 97.44 233 ALA A N 1
ATOM 1812 C CA . ALA A 1 233 ? -18.421 -3.333 16.573 1.00 97.44 233 ALA A CA 1
ATOM 1813 C C . ALA A 1 233 ? -18.009 -3.818 17.962 1.00 97.44 233 ALA A C 1
ATOM 1815 O O . ALA A 1 233 ? -17.948 -3.048 18.923 1.00 97.44 233 ALA A O 1
ATOM 1816 N N . GLN A 1 234 ? -17.696 -5.105 18.065 1.00 97.19 234 GLN A N 1
ATOM 1817 C CA . GLN A 1 234 ? -16.964 -5.632 19.207 1.00 97.19 234 GLN A CA 1
ATOM 1818 C C . GLN A 1 234 ? -15.466 -5.511 18.932 1.00 97.19 234 GLN A C 1
ATOM 1820 O O . GLN A 1 234 ? -14.976 -5.972 17.901 1.00 97.19 234 GLN A O 1
ATOM 1825 N N . MET A 1 235 ? -14.739 -4.868 19.843 1.00 96.69 235 MET A N 1
ATOM 1826 C CA . MET A 1 235 ? -13.294 -4.738 19.726 1.00 96.69 235 MET A CA 1
ATOM 1827 C C . MET A 1 235 ? -12.614 -6.050 20.117 1.00 96.69 235 MET A C 1
ATOM 1829 O O . MET A 1 235 ? -12.974 -6.656 21.128 1.00 96.69 235 MET A O 1
ATOM 1833 N N . ARG A 1 236 ? -11.627 -6.467 19.326 1.00 97.00 236 ARG A N 1
ATOM 1834 C CA . ARG A 1 236 ? -10.829 -7.673 19.542 1.00 97.00 236 ARG A CA 1
ATOM 1835 C C . ARG A 1 236 ? -9.350 -7.333 19.403 1.00 97.00 236 ARG A C 1
ATOM 1837 O O . ARG A 1 236 ? -8.900 -6.881 18.353 1.00 97.00 236 ARG A O 1
ATOM 1844 N N . CYS A 1 237 ? -8.580 -7.551 20.457 1.00 96.38 237 CYS A N 1
ATOM 1845 C CA . CYS A 1 237 ? -7.136 -7.375 20.409 1.00 96.38 237 CYS A CA 1
ATOM 1846 C C . CYS A 1 237 ? -6.493 -8.554 19.661 1.00 96.38 237 CYS A C 1
ATOM 1848 O O . CYS A 1 237 ? -6.651 -9.708 20.056 1.00 96.38 237 CYS A O 1
ATOM 1850 N N . ASN A 1 238 ? -5.754 -8.272 18.591 1.00 95.25 238 ASN A N 1
ATOM 1851 C CA . ASN A 1 238 ? -5.046 -9.267 17.792 1.00 95.25 238 ASN A CA 1
ATOM 1852 C C . ASN A 1 238 ? -3.534 -9.060 17.950 1.00 95.25 238 ASN A C 1
ATOM 1854 O O . ASN A 1 238 ? -2.993 -8.010 17.608 1.00 95.25 238 ASN A O 1
ATOM 1858 N N . VAL A 1 239 ? -2.842 -10.077 18.468 1.00 93.50 239 VAL A N 1
ATOM 1859 C CA . VAL A 1 239 ? -1.396 -10.022 18.750 1.00 93.50 239 VAL A CA 1
ATOM 1860 C C . VAL A 1 239 ? -0.522 -9.986 17.494 1.00 93.50 239 VAL A C 1
ATOM 1862 O O . VAL A 1 239 ? 0.640 -9.600 17.584 1.00 93.50 239 VAL A O 1
ATOM 1865 N N . MET A 1 240 ? -1.061 -10.379 16.335 1.00 94.06 240 MET A N 1
ATOM 1866 C CA . MET A 1 240 ? -0.362 -10.281 15.050 1.00 94.06 240 MET A CA 1
ATOM 1867 C C . MET A 1 240 ? -0.414 -8.865 14.465 1.00 94.06 240 MET A C 1
ATOM 1869 O O . MET A 1 240 ? 0.409 -8.540 13.612 1.00 94.06 240 MET A O 1
ATOM 1873 N N . LEU A 1 241 ? -1.354 -8.025 14.917 1.00 96.50 241 LEU A N 1
ATOM 1874 C CA . LEU A 1 241 ? -1.420 -6.619 14.529 1.00 96.50 241 LEU A CA 1
ATOM 1875 C C . LEU A 1 241 ? -0.425 -5.788 15.337 1.00 96.50 241 LEU A C 1
ATOM 1877 O O . LEU A 1 241 ? -0.316 -5.920 16.559 1.00 96.50 241 LEU A O 1
ATOM 1881 N N . LYS A 1 242 ? 0.242 -4.853 14.662 1.00 95.50 242 LYS A N 1
ATOM 1882 C CA . LYS A 1 242 ? 1.092 -3.834 15.291 1.00 95.50 242 LYS A CA 1
ATOM 1883 C C . LYS A 1 242 ? 0.690 -2.433 14.831 1.00 95.50 242 LYS A C 1
ATOM 1885 O O . LYS A 1 242 ? -0.035 -2.267 13.857 1.00 95.50 242 LYS A O 1
ATOM 1890 N N . GLY A 1 243 ? 1.164 -1.414 15.546 1.00 92.88 243 GLY A N 1
ATOM 1891 C CA . GLY A 1 243 ? 0.931 -0.018 15.181 1.00 92.88 243 GLY A CA 1
ATOM 1892 C C . GLY A 1 243 ? -0.496 0.467 15.445 1.00 92.88 243 GLY A C 1
ATOM 1893 O O . GLY A 1 243 ? -1.208 -0.062 16.299 1.00 92.88 243 GLY A O 1
ATOM 1894 N N . MET A 1 244 ? -0.886 1.516 14.727 1.00 92.94 244 MET A N 1
ATOM 1895 C CA . MET A 1 244 ? -2.102 2.308 14.958 1.00 92.94 244 MET A CA 1
ATOM 1896 C C . MET A 1 244 ? -3.191 2.095 13.900 1.00 92.94 244 MET A C 1
ATOM 1898 O O . MET A 1 244 ? -4.200 2.801 13.889 1.00 92.94 244 MET A O 1
ATOM 1902 N N . VAL A 1 245 ? -3.006 1.089 13.046 1.00 97.44 245 VAL A N 1
ATOM 1903 C CA . VAL A 1 245 ? -3.965 0.696 12.017 1.00 97.44 245 VAL A CA 1
ATOM 1904 C C . VAL A 1 245 ? -4.652 -0.600 12.450 1.00 97.44 245 VAL A C 1
ATOM 1906 O O . VAL A 1 245 ? -3.989 -1.598 12.733 1.00 97.44 245 VAL A O 1
ATOM 1909 N N . GLY A 1 246 ? -5.979 -0.573 12.552 1.00 97.56 246 GLY A N 1
ATOM 1910 C CA . GLY A 1 246 ? -6.815 -1.744 12.827 1.00 97.56 246 GLY A CA 1
ATOM 1911 C C . GLY A 1 246 ? -7.485 -2.299 11.571 1.00 97.56 246 GLY A C 1
ATOM 1912 O O . GLY A 1 246 ? -7.416 -1.702 10.500 1.00 97.56 246 GLY A O 1
ATOM 1913 N N . ILE A 1 247 ? -8.191 -3.415 11.716 1.00 97.81 247 ILE A N 1
ATOM 1914 C CA . ILE A 1 247 ? -9.064 -3.995 10.694 1.00 97.81 247 ILE A CA 1
ATOM 1915 C C . ILE A 1 247 ? -10.506 -3.868 11.184 1.00 97.81 247 ILE A C 1
ATOM 1917 O O . ILE A 1 247 ? -10.869 -4.418 12.224 1.00 97.81 247 ILE A O 1
ATOM 1921 N N . LEU A 1 248 ? -11.339 -3.147 10.438 1.00 97.69 248 LEU A N 1
ATOM 1922 C CA . LEU A 1 248 ? -12.775 -3.096 10.677 1.00 97.69 248 LEU A CA 1
ATOM 1923 C C . LEU A 1 248 ? -13.471 -4.071 9.728 1.00 97.69 248 LEU A C 1
ATOM 1925 O O . LEU A 1 248 ? -13.663 -3.798 8.542 1.00 97.69 248 LEU A O 1
ATOM 1929 N N . TRP A 1 249 ? -13.890 -5.201 10.281 1.00 96.88 249 TRP A N 1
ATOM 1930 C CA . TRP A 1 249 ? -14.695 -6.192 9.591 1.00 96.88 249 TRP A CA 1
ATOM 1931 C C . TRP A 1 249 ? -16.135 -5.687 9.485 1.00 96.88 249 TRP A C 1
ATOM 1933 O O . TRP A 1 249 ? -16.931 -5.803 10.417 1.00 96.88 249 TRP A O 1
ATOM 1943 N N . ALA A 1 250 ? -16.463 -5.074 8.351 1.00 94.50 250 ALA A N 1
ATOM 1944 C CA . ALA A 1 250 ? -17.781 -4.529 8.045 1.00 94.50 250 ALA A CA 1
ATOM 1945 C C . ALA A 1 250 ? -18.142 -4.777 6.573 1.00 94.50 250 ALA A C 1
ATOM 1947 O O . ALA A 1 250 ? -17.294 -5.176 5.770 1.00 94.50 250 ALA A O 1
ATOM 1948 N N . SER A 1 251 ? -19.408 -4.536 6.212 1.00 91.62 251 SER A N 1
ATOM 1949 C CA . SER A 1 251 ? -19.799 -4.460 4.800 1.00 91.62 251 SER A CA 1
ATOM 1950 C C . SER A 1 251 ? -19.069 -3.298 4.133 1.00 91.62 251 SER A C 1
ATOM 1952 O O . SER A 1 251 ? -19.071 -2.183 4.658 1.00 91.62 251 SER A O 1
ATOM 1954 N N . ARG A 1 252 ? -18.498 -3.529 2.946 1.00 88.25 252 ARG A N 1
ATOM 1955 C CA . ARG A 1 252 ? -17.763 -2.495 2.203 1.00 88.25 252 ARG A CA 1
ATOM 1956 C C . ARG A 1 252 ? -18.642 -1.322 1.754 1.00 88.25 252 ARG A C 1
ATOM 1958 O O . ARG A 1 252 ? -18.123 -0.248 1.464 1.00 88.25 252 ARG A O 1
ATOM 1965 N N . GLU A 1 253 ? -19.963 -1.487 1.765 1.00 89.88 253 GLU A N 1
ATOM 1966 C CA . GLU A 1 253 ? -20.927 -0.408 1.512 1.00 89.88 253 GLU A CA 1
ATOM 1967 C C . GLU A 1 253 ? -20.777 0.762 2.494 1.00 89.88 253 GLU A C 1
ATOM 1969 O O . GLU A 1 253 ? -21.038 1.906 2.122 1.00 89.88 253 GLU A O 1
ATOM 1974 N N . VAL A 1 254 ? -20.276 0.507 3.711 1.00 90.38 254 VAL A N 1
ATOM 1975 C CA . VAL A 1 254 ? -20.043 1.543 4.729 1.00 90.38 254 VAL A CA 1
ATOM 1976 C C . VAL A 1 254 ? -19.050 2.619 4.270 1.00 90.38 254 VAL A C 1
ATOM 1978 O O . VAL A 1 254 ? -19.106 3.763 4.719 1.00 90.38 254 VAL A O 1
ATOM 1981 N N . LEU A 1 255 ? -18.154 2.268 3.343 1.00 90.19 255 LEU A N 1
ATOM 1982 C CA . LEU A 1 255 ? -17.190 3.201 2.771 1.00 90.19 255 LEU A CA 1
ATOM 1983 C C . LEU A 1 255 ? -17.833 4.165 1.768 1.00 90.19 255 LEU A C 1
ATOM 1985 O O . LEU A 1 255 ? -17.243 5.190 1.458 1.00 90.19 255 LEU A O 1
ATOM 1989 N N . GLN A 1 256 ? -19.012 3.861 1.214 1.00 88.25 256 GLN A N 1
ATOM 1990 C CA . GLN A 1 256 ? -19.627 4.670 0.148 1.00 88.25 256 GLN A CA 1
ATOM 1991 C C . GLN A 1 256 ? -18.664 4.927 -1.034 1.00 88.25 256 GLN A C 1
ATOM 1993 O O . GLN A 1 256 ? -18.603 6.024 -1.584 1.00 88.25 256 GLN A O 1
ATOM 1998 N N . ASN A 1 257 ? -17.901 3.897 -1.423 1.00 84.06 257 ASN A N 1
ATOM 1999 C CA . ASN A 1 257 ? -16.818 3.944 -2.421 1.00 84.06 257 ASN A CA 1
ATOM 2000 C C . ASN A 1 257 ? -15.582 4.777 -2.029 1.00 84.06 257 ASN A C 1
ATOM 2002 O O . ASN A 1 257 ? -14.737 5.037 -2.888 1.00 84.06 257 ASN A O 1
ATOM 2006 N N . SER A 1 258 ? -15.438 5.167 -0.759 1.00 90.81 258 SER A N 1
ATOM 2007 C CA . SER A 1 258 ? -14.212 5.785 -0.256 1.00 90.81 258 SER A CA 1
ATOM 2008 C C . SER A 1 258 ? -13.034 4.802 -0.238 1.00 90.81 258 SER A C 1
ATOM 2010 O O . SER A 1 258 ? -13.144 3.601 -0.534 1.00 90.81 258 SER A O 1
ATOM 2012 N N . PHE A 1 259 ? -11.859 5.342 0.068 1.00 94.00 259 PHE A N 1
ATOM 2013 C CA . PHE A 1 259 ? -10.653 4.548 0.210 1.00 94.00 259 PHE A CA 1
ATOM 2014 C C . PHE A 1 259 ? -10.773 3.555 1.378 1.00 94.00 259 PHE A C 1
ATOM 2016 O O . PHE A 1 259 ? -11.416 3.829 2.387 1.00 94.00 259 PHE A O 1
ATOM 2023 N N . CYS A 1 260 ? -10.160 2.380 1.239 1.00 94.62 260 CYS A N 1
ATOM 2024 C CA . CYS A 1 260 ? -10.275 1.291 2.216 1.00 94.62 260 CYS A CA 1
ATOM 2025 C C . CYS A 1 260 ? -9.680 1.613 3.595 1.00 94.62 260 CYS A C 1
ATOM 2027 O O . CYS A 1 260 ? -10.115 1.027 4.584 1.00 94.62 260 CYS A O 1
ATOM 2029 N N . TYR A 1 261 ? -8.727 2.543 3.663 1.00 96.31 261 TYR A N 1
ATOM 2030 C CA . TYR A 1 261 ? -8.221 3.085 4.915 1.00 96.31 261 TYR A CA 1
ATOM 2031 C C . TYR A 1 261 ? -8.994 4.347 5.290 1.00 96.31 261 TYR A C 1
ATOM 2033 O O . TYR A 1 261 ? -9.119 5.270 4.479 1.00 96.31 261 TYR A O 1
ATOM 2041 N N . GLN A 1 262 ? -9.515 4.383 6.513 1.00 96.06 262 GLN A N 1
ATOM 2042 C CA . GLN A 1 262 ? -10.340 5.473 7.029 1.00 96.06 262 GLN A CA 1
ATOM 2043 C C . GLN A 1 262 ? -9.831 5.926 8.393 1.00 96.06 262 GLN A C 1
ATOM 2045 O O . GLN A 1 262 ? -9.583 5.088 9.265 1.00 96.06 262 GLN A O 1
ATOM 2050 N N . LEU A 1 263 ? -9.740 7.242 8.601 1.00 95.88 263 LEU A N 1
ATOM 2051 C CA . LEU A 1 263 ? -9.618 7.781 9.957 1.00 95.88 263 LEU A CA 1
ATOM 2052 C C . LEU A 1 263 ? -10.893 7.474 10.740 1.00 95.88 263 LEU A C 1
ATOM 2054 O O . LEU A 1 263 ? -12.005 7.539 10.205 1.00 95.88 263 LEU A O 1
ATOM 2058 N N . VAL A 1 264 ? -10.729 7.151 12.021 1.00 96.69 264 VAL A N 1
ATOM 2059 C CA . VAL A 1 264 ? -11.855 6.815 12.887 1.00 96.69 264 VAL A CA 1
ATOM 2060 C C . VAL A 1 264 ? -11.822 7.544 14.214 1.00 96.69 264 VAL A C 1
ATOM 2062 O O . VAL A 1 264 ? -10.774 7.827 14.792 1.00 96.69 264 VAL A O 1
ATOM 2065 N N . SER A 1 265 ? -13.020 7.773 14.741 1.00 95.50 265 SER A N 1
ATOM 2066 C CA . SER A 1 265 ? -13.227 8.093 16.150 1.00 95.50 265 SER A CA 1
ATOM 2067 C C . SER A 1 265 ? -14.020 6.973 16.812 1.00 95.50 265 SER A C 1
ATOM 2069 O O . SER A 1 265 ? -14.924 6.389 16.208 1.00 95.50 265 SER A O 1
ATOM 2071 N N . LEU A 1 266 ? -13.654 6.649 18.053 1.00 96.12 266 LEU A N 1
ATOM 2072 C CA . LEU A 1 266 ? -14.268 5.571 18.819 1.00 96.12 266 LEU A CA 1
ATOM 2073 C C . LEU A 1 266 ? -15.020 6.122 20.022 1.00 96.12 266 LEU A C 1
ATOM 2075 O O . LEU A 1 266 ? -14.529 6.996 20.735 1.00 96.12 266 LEU A O 1
ATOM 2079 N N . SER A 1 267 ? -16.194 5.557 20.285 1.00 94.31 267 SER A N 1
ATOM 2080 C CA . SER A 1 267 ? -16.972 5.826 21.496 1.00 94.31 267 SER A CA 1
ATOM 2081 C C . SER A 1 267 ? -17.480 4.524 22.109 1.00 94.31 267 SER A C 1
ATOM 2083 O O . SER A 1 267 ? -17.734 3.549 21.400 1.00 94.31 267 SER A O 1
ATOM 2085 N N . LYS A 1 268 ? -17.588 4.483 23.442 1.00 90.81 268 LYS A N 1
ATOM 2086 C CA . LYS A 1 268 ? -18.141 3.320 24.147 1.00 90.81 268 LYS A CA 1
ATOM 2087 C C . LYS A 1 268 ? -19.645 3.253 23.918 1.00 90.81 268 LYS A C 1
ATOM 2089 O O . LYS A 1 268 ? -20.322 4.278 23.976 1.00 90.81 268 LYS A O 1
ATOM 2094 N N . VAL A 1 269 ? -20.152 2.047 23.701 1.00 86.12 269 VAL A N 1
ATOM 2095 C CA . VAL A 1 269 ? -21.591 1.785 23.755 1.00 86.12 269 VAL A CA 1
ATOM 2096 C C . VAL A 1 269 ? -21.950 1.554 25.224 1.00 86.12 269 VAL A C 1
ATOM 2098 O O . VAL A 1 269 ? -21.330 0.705 25.866 1.00 86.12 269 VAL A O 1
ATOM 2101 N N . ALA A 1 270 ? -22.865 2.372 25.751 1.00 67.00 270 ALA A N 1
ATOM 2102 C CA . ALA A 1 270 ? -23.388 2.255 27.113 1.00 67.00 270 ALA A CA 1
ATOM 2103 C C . ALA A 1 270 ? -24.304 1.033 27.269 1.00 67.00 270 ALA A C 1
ATOM 2105 O O . ALA A 1 270 ? -24.955 0.656 26.265 1.00 67.00 270 ALA A O 1
#